Protein AF-A0A5D0Q784-F1 (afdb_monomer_lite)

Secondary structure (DSSP, 8-state):
--HHHHHHHHHHHHHHHSS--TTHHHHHHHHHHH-GGGHHHHHHHHHHTT--GGGGHHHHHHSTTHHHHHHHHHHHS-TTHHHHHHHHHHHTTGGGGS-HHHHHHHHHHHHHHHHHTTSS-S---SS--EEEEEEES--HHHHHHHTT-EEEEEE-HHHHHIIIIIS--EEEEE-GGG-EEEEEEEEEPPPBTTEEEEEE-GGGGGGHHHHHHHHHHHHSEEEEEEE-SS-TT-EEEEEEETTEEEE----SS-TTS----HHHHHHHTT--HHHHHTGGGPPPEEEEESSTT--GGGSTT----

Structure (mmCIF, N/CA/C/O backbone):
data_AF-A0A5D0Q784-F1
#
_entry.id   AF-A0A5D0Q784-F1
#
loop_
_atom_site.group_PDB
_atom_site.id
_atom_site.type_symbol
_atom_site.label_atom_id
_atom_site.label_alt_id
_atom_site.label_comp_id
_atom_site.label_asym_id
_atom_site.label_entity_id
_atom_site.label_seq_id
_atom_site.pdbx_PDB_ins_code
_atom_site.Cartn_x
_atom_site.Cartn_y
_atom_site.Cartn_z
_atom_site.occupancy
_atom_site.B_iso_or_equiv
_atom_site.auth_seq_id
_atom_site.auth_comp_id
_atom_site.auth_asym_id
_atom_site.auth_atom_id
_atom_site.pdbx_PDB_model_num
ATOM 1 N N . MET A 1 1 ? 19.768 -2.327 -33.853 1.00 56.31 1 MET A N 1
ATOM 2 C CA . MET A 1 1 ? 20.845 -1.464 -33.324 1.00 56.31 1 MET A CA 1
ATOM 3 C C . MET A 1 1 ? 22.174 -2.131 -33.646 1.00 56.31 1 MET A C 1
ATOM 5 O O . MET A 1 1 ? 22.162 -3.348 -33.799 1.00 56.31 1 MET A O 1
ATOM 9 N N . ASN A 1 2 ? 23.261 -1.382 -33.847 1.00 69.12 2 ASN A N 1
ATOM 10 C CA . ASN A 1 2 ? 24.572 -1.993 -34.090 1.00 69.12 2 ASN A CA 1
ATOM 11 C C . ASN A 1 2 ? 25.177 -2.489 -32.759 1.00 69.12 2 ASN A C 1
ATOM 13 O O . ASN A 1 2 ? 24.776 -2.041 -31.688 1.00 69.12 2 ASN A O 1
ATOM 17 N N . GLU A 1 3 ? 26.105 -3.439 -32.833 1.00 71.88 3 GLU A N 1
ATOM 18 C CA . GLU A 1 3 ? 26.766 -4.053 -31.669 1.00 71.88 3 GLU A CA 1
ATOM 19 C C . GLU A 1 3 ? 27.506 -3.008 -30.810 1.00 71.88 3 GLU A C 1
ATOM 21 O O . GLU A 1 3 ? 27.473 -3.075 -29.585 1.00 71.88 3 GLU A O 1
ATOM 26 N N . GLY A 1 4 ? 28.022 -1.948 -31.448 1.00 73.62 4 GLY A N 1
ATOM 27 C CA . GLY A 1 4 ? 28.689 -0.829 -30.777 1.00 73.62 4 GLY A CA 1
ATOM 28 C C . GLY A 1 4 ? 27.804 -0.066 -29.786 1.00 73.62 4 GLY A C 1
ATOM 29 O O . GLY A 1 4 ? 28.257 0.241 -28.690 1.00 73.62 4 GLY A O 1
ATOM 30 N N . THR 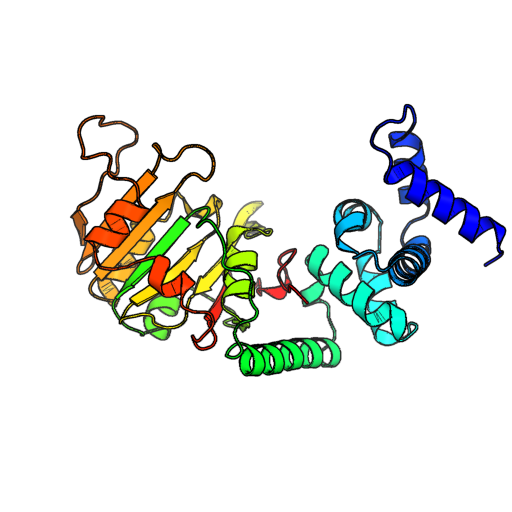A 1 5 ? 26.527 0.186 -30.101 1.00 71.56 5 THR A N 1
ATOM 31 C CA . THR A 1 5 ? 25.626 0.872 -29.157 1.00 71.56 5 THR A CA 1
ATOM 32 C C . THR A 1 5 ? 25.332 0.022 -27.918 1.00 71.56 5 THR A C 1
ATOM 34 O O . THR A 1 5 ? 25.167 0.568 -26.830 1.00 71.56 5 THR A O 1
ATOM 37 N N . ARG A 1 6 ? 25.289 -1.310 -28.048 1.00 73.81 6 ARG A N 1
ATOM 38 C CA . ARG A 1 6 ? 25.066 -2.206 -26.902 1.00 73.81 6 ARG A CA 1
ATOM 39 C C . ARG A 1 6 ? 26.277 -2.229 -25.969 1.00 73.81 6 ARG A C 1
ATOM 41 O O . ARG A 1 6 ? 26.099 -2.193 -24.753 1.00 73.81 6 ARG A O 1
ATOM 48 N N . ASP A 1 7 ? 27.484 -2.245 -26.526 1.00 79.75 7 ASP A N 1
ATOM 49 C CA . ASP A 1 7 ? 28.719 -2.209 -25.738 1.00 79.75 7 ASP A CA 1
ATOM 50 C C . ASP A 1 7 ? 28.923 -0.854 -25.041 1.00 79.75 7 ASP A C 1
ATOM 52 O O . ASP A 1 7 ? 29.326 -0.823 -23.878 1.00 79.75 7 ASP A O 1
ATOM 56 N N . GLU A 1 8 ? 28.547 0.257 -25.685 1.00 78.44 8 GLU A N 1
ATOM 57 C CA . GLU A 1 8 ? 28.494 1.576 -25.037 1.00 78.44 8 GLU A CA 1
ATOM 58 C C . GLU A 1 8 ? 27.541 1.585 -23.833 1.00 78.44 8 GLU A C 1
ATOM 60 O O . GLU A 1 8 ? 27.914 2.033 -22.750 1.00 78.44 8 GLU A O 1
ATOM 65 N N . ILE A 1 9 ? 26.322 1.053 -23.986 1.00 73.88 9 ILE A N 1
ATOM 66 C CA . ILE A 1 9 ? 25.335 1.004 -22.895 1.00 73.88 9 ILE A CA 1
ATOM 67 C C . ILE A 1 9 ? 25.834 0.115 -21.751 1.00 73.88 9 ILE A C 1
ATOM 69 O O . ILE A 1 9 ? 25.679 0.479 -20.586 1.00 73.88 9 ILE A O 1
ATOM 73 N N . ARG A 1 10 ? 26.470 -1.024 -22.054 1.00 78.00 10 ARG A N 1
ATOM 74 C CA . ARG A 1 10 ? 27.071 -1.889 -21.029 1.00 78.00 10 ARG A CA 1
ATOM 75 C C . ARG A 1 10 ? 28.175 -1.158 -20.266 1.00 78.00 10 ARG A C 1
ATOM 77 O O . ARG A 1 10 ? 28.178 -1.200 -19.041 1.00 78.00 10 ARG A O 1
ATOM 84 N N . SER A 1 11 ? 29.044 -0.434 -20.970 1.00 79.19 11 SER A N 1
ATOM 85 C CA . SER A 1 11 ? 30.094 0.374 -20.344 1.00 79.19 11 SER A CA 1
ATOM 86 C C . SER A 1 11 ? 29.517 1.460 -19.428 1.00 79.19 11 SER A C 1
ATOM 88 O O . SER A 1 11 ? 30.006 1.639 -18.314 1.00 79.19 11 SER A O 1
ATOM 90 N N . ILE A 1 12 ? 28.428 2.119 -19.839 1.00 73.94 12 ILE A N 1
ATOM 91 C CA . ILE A 1 12 ? 27.694 3.084 -19.005 1.00 73.94 12 ILE A CA 1
ATOM 92 C C . ILE A 1 12 ? 27.120 2.400 -17.754 1.00 73.94 12 ILE A C 1
ATOM 94 O O . ILE A 1 12 ? 27.293 2.904 -16.647 1.00 73.94 12 ILE A O 1
ATOM 98 N N . VAL A 1 13 ? 26.480 1.235 -17.893 1.00 73.69 13 VAL A N 1
ATOM 99 C CA . VAL A 1 13 ? 25.919 0.474 -16.760 1.00 73.69 13 VAL A CA 1
ATOM 100 C C . VAL A 1 13 ? 27.005 0.040 -15.774 1.00 73.69 13 VAL A C 1
ATOM 102 O O . VAL A 1 13 ? 26.822 0.175 -14.564 1.00 73.69 13 VAL A O 1
ATOM 105 N N . GLU A 1 14 ? 28.139 -0.457 -16.267 1.00 76.75 14 GLU A N 1
ATOM 106 C CA . GLU A 1 14 ? 29.290 -0.836 -15.443 1.00 76.75 14 GLU A CA 1
ATOM 107 C C . GLU A 1 14 ? 29.883 0.374 -14.713 1.00 76.75 14 GLU A C 1
ATOM 109 O O . GLU A 1 14 ? 30.119 0.309 -13.504 1.00 76.75 14 GLU A O 1
ATOM 114 N N . ALA A 1 15 ? 30.054 1.501 -15.412 1.00 72.19 15 ALA A N 1
ATOM 115 C CA . ALA A 1 15 ? 30.547 2.743 -14.825 1.00 72.19 15 ALA A CA 1
ATOM 116 C C . ALA A 1 15 ? 29.614 3.261 -13.722 1.00 72.19 15 ALA A C 1
ATOM 118 O O . ALA A 1 15 ? 30.073 3.670 -12.655 1.00 72.19 15 ALA A O 1
ATOM 119 N N . LEU A 1 16 ? 28.300 3.198 -13.943 1.00 67.75 16 LEU A N 1
ATOM 120 C CA . LEU A 1 16 ? 27.315 3.659 -12.974 1.00 67.75 16 LEU A CA 1
ATOM 121 C C . LEU A 1 16 ? 27.175 2.729 -11.748 1.00 67.75 16 LEU A C 1
ATOM 123 O O . LEU A 1 16 ? 26.744 3.189 -10.687 1.00 67.75 16 LEU A O 1
ATOM 127 N N . ARG A 1 17 ? 27.556 1.447 -11.865 1.00 71.00 17 ARG A N 1
ATOM 128 C CA . ARG A 1 17 ? 27.614 0.480 -10.749 1.00 71.00 17 ARG A CA 1
ATOM 129 C C . ARG A 1 17 ? 28.851 0.628 -9.859 1.00 71.00 17 ARG A C 1
ATOM 131 O O . ARG A 1 17 ? 28.836 0.137 -8.733 1.00 71.00 17 ARG A O 1
ATOM 138 N N . GLY A 1 18 ? 29.918 1.265 -10.341 1.00 66.69 18 GLY A N 1
ATOM 139 C CA . GLY A 1 18 ? 31.145 1.477 -9.570 1.00 66.69 18 GLY A CA 1
ATOM 140 C C . GLY A 1 18 ? 30.985 2.504 -8.437 1.00 66.69 18 GLY A C 1
ATOM 141 O O . GLY A 1 18 ? 30.342 3.538 -8.600 1.00 66.69 18 GLY A O 1
ATOM 142 N N . GLU A 1 19 ? 31.619 2.258 -7.283 1.00 50.81 19 GLU A N 1
ATOM 143 C CA . GLU A 1 19 ? 31.538 3.125 -6.087 1.00 50.81 19 GLU A CA 1
ATOM 144 C C . GLU A 1 19 ? 32.379 4.418 -6.164 1.00 50.81 19 GLU A C 1
ATOM 146 O O . GLU A 1 19 ? 32.255 5.298 -5.312 1.00 50.81 19 GLU A O 1
ATOM 151 N N . ARG A 1 20 ? 33.246 4.578 -7.170 1.00 52.06 20 ARG A N 1
ATOM 152 C CA . ARG A 1 20 ? 34.132 5.745 -7.313 1.00 52.06 20 ARG A CA 1
ATOM 153 C C . ARG A 1 20 ? 34.279 6.138 -8.770 1.00 52.06 20 ARG A C 1
ATOM 155 O O . ARG A 1 20 ? 34.881 5.370 -9.504 1.00 52.06 20 ARG A O 1
ATOM 162 N N . PHE A 1 21 ? 33.844 7.340 -9.152 1.00 54.19 21 PHE A N 1
ATOM 163 C CA . PHE A 1 21 ? 34.304 7.968 -10.395 1.00 54.19 21 PHE A CA 1
ATOM 164 C C . PHE A 1 21 ? 34.150 9.497 -10.377 1.00 54.19 21 PHE A C 1
ATOM 166 O O . PHE A 1 21 ? 33.045 10.017 -10.202 1.00 54.19 21 PHE A O 1
ATOM 173 N N . ASP A 1 22 ? 35.249 10.209 -10.645 1.00 56.94 22 ASP A N 1
ATOM 174 C CA . ASP A 1 22 ? 35.196 11.542 -11.253 1.00 56.94 22 ASP A CA 1
ATOM 175 C C . ASP A 1 22 ? 34.555 11.385 -12.642 1.00 56.94 22 ASP A C 1
ATOM 177 O O . ASP A 1 22 ? 35.043 10.610 -13.458 1.00 56.94 22 ASP A O 1
ATOM 181 N N . GLY A 1 23 ? 33.427 12.056 -12.902 1.00 62.59 23 GLY A N 1
ATOM 182 C CA . GLY A 1 23 ? 32.692 11.949 -14.177 1.00 62.59 23 GLY A CA 1
ATOM 183 C C . GLY A 1 23 ? 31.354 11.198 -14.120 1.00 62.59 23 GLY A C 1
ATOM 184 O O . GLY A 1 23 ? 30.619 11.205 -15.103 1.00 62.59 23 GLY A O 1
ATOM 185 N N . LYS A 1 24 ? 30.952 10.640 -12.964 1.00 71.94 24 LYS A N 1
ATOM 186 C CA . LYS A 1 24 ? 29.640 9.972 -12.799 1.00 71.94 24 LYS A CA 1
ATOM 187 C C . LYS A 1 24 ? 28.458 10.838 -13.255 1.00 71.94 24 LYS A C 1
ATOM 189 O O . LYS A 1 24 ? 27.573 10.354 -13.942 1.00 71.94 24 LYS A O 1
ATOM 194 N N . ARG A 1 25 ? 28.485 12.138 -12.942 1.00 74.75 25 ARG A N 1
ATOM 195 C CA . ARG A 1 25 ? 27.446 13.096 -13.365 1.00 74.75 25 ARG A CA 1
ATOM 196 C C . ARG A 1 25 ? 27.375 13.303 -14.879 1.00 74.75 25 ARG A C 1
ATOM 198 O O . ARG A 1 25 ? 26.324 13.674 -15.387 1.00 74.75 25 ARG A O 1
ATOM 205 N N . GLU A 1 26 ? 28.491 13.150 -15.584 1.00 77.94 26 GLU A N 1
ATOM 206 C CA . GLU A 1 26 ? 28.537 13.278 -17.043 1.00 77.94 26 GLU A CA 1
ATOM 207 C C . GLU A 1 26 ? 27.949 12.030 -17.701 1.00 77.94 26 GLU A C 1
ATOM 209 O O . GLU A 1 26 ? 27.096 12.158 -18.572 1.00 77.94 26 GLU A O 1
ATOM 214 N N . VAL A 1 27 ? 28.290 10.848 -17.178 1.00 74.75 27 VAL A N 1
ATOM 215 C CA . VAL A 1 27 ? 27.698 9.564 -17.585 1.00 74.75 27 VAL A CA 1
ATOM 216 C C . VAL A 1 27 ? 26.199 9.514 -17.273 1.00 74.75 27 VAL A C 1
ATOM 218 O O . VAL A 1 27 ? 25.411 9.096 -18.114 1.00 74.75 27 VAL A O 1
ATOM 221 N N . GLU A 1 28 ? 25.777 9.988 -16.095 1.00 75.31 28 GLU A N 1
ATOM 222 C CA . GLU A 1 28 ? 24.358 10.131 -15.744 1.00 75.31 28 GLU A CA 1
ATOM 223 C C . GLU A 1 28 ? 23.647 11.080 -16.713 1.00 75.31 28 GLU A C 1
ATOM 225 O O . GLU A 1 28 ? 22.571 10.756 -17.199 1.00 75.31 28 GLU A O 1
ATOM 230 N N . ARG A 1 29 ? 24.243 12.227 -17.057 1.00 80.12 29 ARG A N 1
ATOM 231 C CA . ARG A 1 29 ? 23.633 13.157 -18.016 1.00 80.12 29 ARG A CA 1
ATOM 232 C C . ARG A 1 29 ? 23.501 12.540 -19.406 1.00 80.12 29 ARG A C 1
ATOM 234 O O . ARG A 1 29 ? 22.421 12.604 -19.978 1.00 80.12 29 ARG A O 1
ATOM 241 N N . GLU A 1 30 ? 24.557 11.912 -19.918 1.00 78.06 30 GLU A N 1
ATOM 242 C CA . GLU A 1 30 ? 24.518 11.225 -21.213 1.00 78.06 30 GLU A CA 1
ATOM 243 C C . GLU A 1 30 ? 23.445 10.127 -21.227 1.00 78.06 30 GLU A C 1
ATOM 245 O O . GLU A 1 30 ? 22.699 9.972 -22.194 1.00 78.06 30 GLU A O 1
ATOM 250 N N . PHE A 1 31 ? 23.326 9.390 -20.125 1.00 76.94 31 PHE A N 1
ATOM 251 C CA . PHE A 1 31 ? 22.297 8.381 -19.936 1.00 76.94 31 PHE A CA 1
ATOM 252 C C . PHE A 1 31 ? 20.879 8.975 -19.984 1.00 76.94 31 PHE A C 1
ATOM 254 O O . PHE A 1 31 ? 20.007 8.431 -20.666 1.00 76.94 31 PHE A O 1
ATOM 261 N N . LEU A 1 32 ? 20.645 10.102 -19.306 1.00 79.56 32 LEU A N 1
ATOM 262 C CA . LEU A 1 32 ? 19.346 10.783 -19.299 1.00 79.56 32 LEU A CA 1
ATOM 263 C C . LEU A 1 32 ? 18.996 11.397 -20.657 1.00 79.56 32 LEU A C 1
ATOM 265 O O . LEU A 1 32 ? 17.851 11.275 -21.094 1.00 79.56 32 LEU A O 1
ATOM 269 N N . ASP A 1 33 ? 19.977 11.972 -21.355 1.00 81.88 33 ASP A N 1
ATOM 270 C CA . ASP A 1 33 ? 19.806 12.546 -22.695 1.00 81.88 33 ASP A CA 1
ATOM 271 C C . ASP A 1 33 ? 19.375 11.487 -23.726 1.00 81.88 33 ASP A C 1
ATOM 273 O O . ASP A 1 33 ? 18.650 11.795 -24.676 1.00 81.88 33 ASP A O 1
ATOM 277 N N . ARG A 1 34 ? 19.765 10.218 -23.531 1.00 80.06 34 ARG A N 1
ATOM 278 C CA . ARG A 1 34 ? 19.343 9.096 -24.390 1.00 80.06 34 ARG A CA 1
ATOM 279 C C . ARG A 1 34 ? 17.872 8.695 -24.188 1.00 80.06 34 ARG A C 1
ATOM 281 O O . ARG A 1 34 ? 17.292 8.118 -25.108 1.00 80.06 34 ARG A O 1
ATOM 288 N N . GLY A 1 35 ? 17.252 9.026 -23.051 1.00 80.69 35 GLY A N 1
ATOM 289 C CA . GLY A 1 35 ? 15.805 8.905 -22.818 1.00 80.69 35 GLY A CA 1
ATOM 290 C C . GLY A 1 35 ? 15.226 7.481 -22.912 1.00 80.69 35 GLY A C 1
ATOM 291 O O . GLY A 1 35 ? 15.932 6.483 -22.792 1.00 80.69 35 GLY A O 1
ATOM 292 N N . ALA A 1 36 ? 13.911 7.370 -23.143 1.00 78.38 36 ALA A N 1
ATOM 293 C CA . ALA A 1 36 ? 13.183 6.093 -23.221 1.00 78.38 36 ALA A CA 1
ATOM 294 C C . ALA A 1 36 ? 13.807 4.992 -24.120 1.00 78.38 36 ALA A C 1
ATOM 296 O O . ALA A 1 36 ? 13.750 3.828 -23.726 1.00 78.38 36 ALA A O 1
ATOM 297 N N . PRO A 1 37 ? 14.426 5.283 -25.285 1.00 78.25 37 PRO A N 1
ATOM 298 C CA . PRO A 1 37 ? 15.024 4.253 -26.142 1.00 78.25 37 PRO A CA 1
ATOM 299 C C . PRO A 1 37 ? 16.058 3.330 -25.475 1.00 78.25 37 PRO A C 1
ATOM 301 O O . PRO A 1 37 ? 16.208 2.192 -25.916 1.00 78.25 37 PRO A O 1
ATOM 304 N N . ILE A 1 38 ? 16.751 3.772 -24.416 1.00 81.19 38 ILE A N 1
ATOM 305 C CA . ILE A 1 38 ? 17.752 2.949 -23.709 1.00 81.19 38 ILE A CA 1
ATOM 306 C C . ILE A 1 38 ? 17.122 1.927 -22.748 1.00 81.19 38 ILE A C 1
ATOM 308 O O . ILE A 1 38 ? 17.760 0.949 -22.362 1.00 81.19 38 ILE A O 1
ATOM 312 N N . VAL A 1 39 ? 15.847 2.102 -22.391 1.00 83.38 39 VAL A N 1
ATOM 313 C CA . VAL A 1 39 ? 15.151 1.293 -21.379 1.00 83.38 39 VAL A CA 1
ATOM 314 C C . VAL A 1 39 ? 15.079 -0.184 -21.765 1.00 83.38 39 VAL A C 1
ATOM 316 O O . VAL A 1 39 ? 15.305 -1.049 -20.920 1.00 83.38 39 VAL A O 1
ATOM 319 N N . ALA A 1 40 ? 14.798 -0.493 -23.033 1.00 81.25 40 ALA A N 1
ATOM 320 C CA . ALA A 1 40 ? 14.729 -1.876 -23.498 1.00 81.25 40 ALA A CA 1
ATOM 321 C C . ALA A 1 40 ? 16.085 -2.593 -23.389 1.00 81.25 40 ALA A C 1
ATOM 323 O O . ALA A 1 40 ? 16.128 -3.752 -22.984 1.00 81.25 40 ALA A O 1
ATOM 324 N N . GLU A 1 41 ? 17.178 -1.893 -23.694 1.00 80.88 41 GLU A N 1
ATOM 325 C CA . GLU A 1 41 ? 18.541 -2.430 -23.609 1.00 80.88 41 GLU A CA 1
ATOM 326 C C . GLU A 1 41 ? 18.974 -2.628 -22.154 1.00 80.88 41 GLU A C 1
ATOM 328 O O . GLU A 1 41 ? 19.556 -3.654 -21.819 1.00 80.88 41 GLU A O 1
ATOM 333 N N . LEU A 1 42 ? 18.616 -1.704 -21.257 1.00 79.44 42 LEU A N 1
ATOM 334 C CA . LEU A 1 42 ? 18.866 -1.865 -19.820 1.00 79.44 42 LEU A CA 1
ATOM 335 C C . LEU A 1 42 ? 18.139 -3.072 -19.245 1.00 79.44 42 LEU A C 1
ATOM 337 O O . LEU A 1 42 ? 18.701 -3.791 -18.423 1.00 79.44 42 LEU A O 1
ATOM 341 N N . LEU A 1 43 ? 16.900 -3.309 -19.677 1.00 79.81 43 LEU A N 1
ATOM 342 C CA . LEU A 1 43 ? 16.175 -4.510 -19.283 1.00 79.81 43 LEU A CA 1
ATOM 343 C C . LEU A 1 43 ? 16.795 -5.777 -19.867 1.00 79.81 43 LEU A C 1
ATOM 345 O O . LEU A 1 43 ? 16.760 -6.803 -19.197 1.00 79.81 43 LEU A O 1
ATOM 349 N N . ASP A 1 44 ? 17.344 -5.726 -21.081 1.00 82.75 44 ASP A N 1
ATOM 350 C CA . ASP A 1 44 ? 18.036 -6.874 -21.673 1.00 82.75 44 ASP A CA 1
ATOM 351 C C . ASP A 1 44 ? 19.327 -7.188 -20.910 1.00 82.75 44 ASP A C 1
ATOM 353 O O . ASP A 1 44 ? 19.536 -8.336 -20.539 1.00 82.75 44 ASP A O 1
ATOM 357 N N . ILE A 1 45 ? 20.121 -6.171 -20.556 1.00 78.81 45 ILE A N 1
ATOM 358 C CA . ILE A 1 45 ? 21.304 -6.323 -19.692 1.00 78.81 45 ILE A CA 1
ATOM 359 C C . ILE A 1 45 ? 20.901 -6.866 -18.314 1.00 78.81 45 ILE A C 1
ATOM 361 O O . ILE A 1 45 ? 21.501 -7.819 -17.824 1.00 78.81 45 ILE A O 1
ATOM 365 N N . ALA A 1 46 ? 19.856 -6.305 -17.698 1.00 74.38 46 ALA A N 1
ATOM 366 C CA . ALA A 1 46 ? 19.351 -6.779 -16.412 1.00 74.38 46 ALA A CA 1
ATOM 367 C C . ALA A 1 46 ? 18.898 -8.248 -16.484 1.00 74.38 46 ALA A C 1
ATOM 369 O O . ALA A 1 46 ? 19.200 -9.038 -15.591 1.00 74.38 46 ALA A O 1
ATOM 370 N N . ALA A 1 47 ? 18.218 -8.630 -17.567 1.00 78.88 47 ALA A N 1
ATOM 371 C CA . ALA A 1 47 ? 17.785 -10.000 -17.800 1.00 78.88 47 ALA A CA 1
ATOM 372 C C . ALA A 1 47 ? 18.964 -10.959 -18.029 1.00 78.88 47 ALA A C 1
ATOM 374 O O . ALA A 1 47 ? 18.964 -12.044 -17.448 1.00 78.88 47 ALA A O 1
ATOM 375 N N . ASP A 1 48 ? 19.960 -10.560 -18.826 1.00 81.31 48 ASP A N 1
ATOM 376 C CA . ASP A 1 48 ? 21.166 -11.349 -19.116 1.00 81.31 48 ASP A CA 1
ATOM 377 C C . ASP A 1 48 ? 21.978 -11.622 -17.841 1.00 81.31 48 ASP A C 1
ATOM 379 O O . ASP A 1 48 ? 22.489 -12.722 -17.635 1.00 81.31 48 ASP A O 1
ATOM 383 N N . GLU A 1 49 ? 22.065 -10.634 -16.953 1.00 73.00 49 GLU A N 1
ATOM 384 C CA . GLU A 1 49 ? 22.844 -10.719 -15.716 1.00 73.00 49 GLU A CA 1
ATOM 385 C C . GLU A 1 49 ? 22.048 -11.269 -14.525 1.00 73.00 49 GLU A C 1
ATOM 387 O O . GLU A 1 49 ? 22.589 -11.430 -13.430 1.00 73.00 49 GLU A O 1
ATOM 392 N N . GLY A 1 50 ? 20.748 -11.522 -14.700 1.00 69.44 50 GLY A N 1
ATOM 393 C CA . GLY A 1 50 ? 19.847 -11.857 -13.596 1.00 69.44 50 GLY A CA 1
ATOM 394 C C . GLY A 1 50 ? 19.707 -10.733 -12.559 1.00 69.44 50 GLY A C 1
ATOM 395 O O . GLY A 1 50 ? 19.239 -10.977 -11.445 1.00 69.44 50 GLY A O 1
ATOM 396 N N . ALA A 1 51 ? 20.108 -9.511 -12.909 1.00 65.75 51 ALA A N 1
ATOM 397 C CA . ALA A 1 51 ? 19.985 -8.331 -12.075 1.00 65.75 51 ALA A CA 1
ATOM 398 C C . ALA A 1 51 ? 18.534 -7.829 -12.084 1.00 65.75 51 ALA A C 1
ATOM 400 O O . ALA A 1 51 ? 17.850 -7.830 -13.107 1.00 65.75 51 ALA A O 1
ATOM 401 N N . LEU A 1 52 ? 18.043 -7.394 -10.927 1.00 59.94 52 LEU A N 1
ATOM 402 C CA . LEU A 1 52 ? 16.673 -6.905 -10.810 1.00 59.94 52 LEU A CA 1
ATOM 403 C C . LEU A 1 52 ? 16.594 -5.406 -11.163 1.00 59.94 52 LEU A C 1
ATOM 405 O O . LEU A 1 52 ? 17.512 -4.646 -10.839 1.00 59.94 52 LEU A O 1
ATOM 409 N N . PRO A 1 53 ? 15.476 -4.928 -11.741 1.00 63.41 53 PRO A N 1
ATOM 410 C CA . PRO A 1 53 ? 15.314 -3.537 -12.170 1.00 63.41 53 PRO A CA 1
ATOM 411 C C . PRO A 1 53 ? 15.350 -2.536 -11.012 1.00 63.41 53 PRO A C 1
ATOM 413 O O . PRO A 1 53 ? 15.554 -1.348 -11.246 1.00 63.41 53 PRO A O 1
ATOM 416 N N . HIS A 1 54 ? 15.193 -2.996 -9.763 1.00 62.50 54 HIS A N 1
ATOM 417 C CA . HIS A 1 54 ? 15.287 -2.141 -8.581 1.00 62.50 54 HIS A CA 1
ATOM 418 C C . HIS A 1 54 ? 16.668 -1.483 -8.431 1.00 62.50 54 HIS A C 1
ATOM 420 O O . HIS A 1 54 ? 16.757 -0.415 -7.836 1.00 62.50 54 HIS A O 1
ATOM 426 N N . ILE A 1 55 ? 17.728 -2.082 -8.990 1.00 64.56 55 ILE A N 1
ATOM 427 C CA . ILE A 1 55 ? 19.082 -1.500 -9.010 1.00 64.56 55 ILE A CA 1
ATOM 428 C C . ILE A 1 55 ? 19.103 -0.224 -9.862 1.00 64.56 55 ILE A C 1
ATOM 430 O O . ILE A 1 55 ? 19.810 0.728 -9.557 1.00 64.56 55 ILE A O 1
ATOM 434 N N . PHE A 1 56 ? 18.272 -0.184 -10.902 1.00 70.25 56 PHE A N 1
ATOM 435 C CA . PHE A 1 56 ? 18.162 0.930 -11.838 1.00 70.25 56 PHE A CA 1
ATOM 436 C C . PHE A 1 56 ? 16.978 1.853 -11.527 1.00 70.25 56 PHE A C 1
ATOM 438 O O . PHE A 1 56 ? 16.695 2.774 -12.295 1.00 70.25 56 PHE A O 1
ATOM 445 N N . LYS A 1 57 ? 16.275 1.631 -10.403 1.00 71.44 57 LYS A N 1
ATOM 446 C CA . LYS A 1 57 ? 15.026 2.340 -10.083 1.00 71.44 57 LYS A CA 1
ATOM 447 C C . LYS A 1 57 ? 15.207 3.850 -10.039 1.00 71.44 57 LYS A C 1
ATOM 449 O O . LYS A 1 57 ? 14.332 4.572 -10.501 1.00 71.44 57 LYS A O 1
ATOM 454 N N . ASP A 1 58 ? 16.325 4.317 -9.492 1.00 73.50 58 ASP A N 1
ATOM 455 C CA . ASP A 1 58 ? 16.572 5.746 -9.336 1.00 73.50 58 ASP A CA 1
ATOM 456 C C . ASP A 1 58 ? 16.860 6.404 -10.682 1.00 73.50 58 ASP A C 1
ATOM 458 O O . ASP A 1 58 ? 16.419 7.521 -10.917 1.00 73.50 58 ASP A O 1
ATOM 462 N N . TRP A 1 59 ? 17.467 5.678 -11.619 1.00 74.94 59 TRP A N 1
ATOM 463 C CA . TRP A 1 59 ? 17.691 6.187 -12.969 1.00 74.94 59 TRP A CA 1
ATOM 464 C C . TRP A 1 59 ? 16.423 6.171 -13.812 1.00 74.94 59 TRP A C 1
ATOM 466 O O . TRP A 1 59 ? 16.161 7.122 -14.539 1.00 74.94 59 TRP A O 1
ATOM 476 N N . PHE A 1 60 ? 15.579 5.145 -13.685 1.00 78.88 60 PHE A N 1
ATOM 477 C CA . PHE A 1 60 ? 14.310 5.112 -14.415 1.00 78.88 60 PHE A CA 1
ATOM 478 C C . PHE A 1 60 ? 13.359 6.255 -14.041 1.00 78.88 60 PHE A C 1
ATOM 480 O O . PHE A 1 60 ? 12.508 6.602 -14.856 1.00 78.88 60 PHE A O 1
ATOM 487 N N . LYS A 1 61 ? 13.484 6.838 -12.839 1.00 75.69 61 LYS A N 1
ATOM 488 C CA . LYS A 1 61 ? 12.704 8.025 -12.437 1.00 75.69 61 LYS A CA 1
ATOM 489 C C . LYS A 1 61 ? 13.051 9.246 -13.281 1.00 75.69 61 LYS A C 1
ATOM 491 O O . LYS A 1 61 ? 12.173 10.034 -13.609 1.00 75.69 61 LYS A O 1
ATOM 496 N N . GLU A 1 62 ? 14.326 9.371 -13.616 1.00 78.69 62 GLU A N 1
ATOM 497 C CA . GLU A 1 62 ? 14.886 10.524 -14.311 1.00 78.69 62 GLU A CA 1
ATOM 498 C C . GLU A 1 62 ? 14.797 10.361 -15.841 1.00 78.69 62 GLU A C 1
ATOM 500 O O . G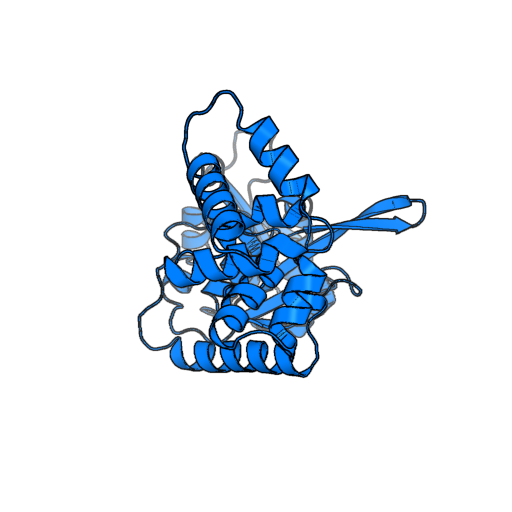LU A 1 62 ? 14.767 11.342 -16.584 1.00 78.69 62 GLU A O 1
ATOM 505 N N . VAL A 1 63 ? 14.706 9.121 -16.341 1.00 79.75 63 VAL A N 1
ATOM 506 C CA . VAL A 1 63 ? 14.542 8.841 -17.775 1.00 79.75 63 VAL A CA 1
ATOM 507 C C . VAL A 1 63 ? 13.126 9.195 -18.234 1.00 79.75 63 VAL A C 1
ATOM 509 O O . VAL A 1 63 ? 12.151 8.480 -17.977 1.00 79.75 63 VAL A O 1
ATOM 512 N N . GLY A 1 64 ? 13.016 10.281 -19.000 1.00 74.38 64 GLY A N 1
ATOM 513 C CA . GLY A 1 64 ? 11.761 10.708 -19.613 1.00 74.38 64 GLY A CA 1
ATOM 514 C C . GLY A 1 64 ? 11.120 9.606 -20.466 1.00 74.38 64 GLY A C 1
ATOM 515 O O . GLY A 1 64 ? 11.755 9.037 -21.354 1.00 74.38 64 GLY A O 1
ATOM 516 N N . GLY A 1 65 ? 9.844 9.308 -20.200 1.00 81.19 65 GLY A N 1
ATOM 517 C CA . GLY A 1 65 ? 9.066 8.309 -20.943 1.00 81.19 65 GLY A CA 1
ATOM 518 C C . GLY A 1 65 ? 9.337 6.847 -20.561 1.00 81.19 65 GLY A C 1
ATOM 519 O O . GLY A 1 65 ? 8.773 5.953 -21.190 1.00 81.19 65 GLY A O 1
ATOM 520 N N . ALA A 1 66 ? 10.138 6.567 -19.524 1.00 86.06 66 ALA A N 1
ATOM 521 C CA . ALA A 1 66 ? 10.460 5.192 -19.125 1.00 86.06 66 ALA A CA 1
ATOM 522 C C . ALA A 1 66 ? 9.216 4.337 -18.826 1.00 86.06 66 ALA A C 1
ATOM 524 O O . ALA A 1 66 ? 9.120 3.195 -19.273 1.00 86.06 66 ALA A O 1
ATOM 525 N N . ALA A 1 67 ? 8.219 4.899 -18.132 1.00 87.75 67 ALA A N 1
ATOM 526 C CA . ALA A 1 67 ? 6.969 4.196 -17.844 1.00 87.75 67 ALA A CA 1
ATOM 527 C C . ALA A 1 67 ? 6.197 3.801 -19.118 1.00 87.75 67 ALA A C 1
ATOM 529 O O . ALA A 1 67 ? 5.659 2.697 -19.187 1.00 87.75 67 ALA A O 1
ATOM 530 N N . ASP A 1 68 ? 6.165 4.668 -20.134 1.00 89.50 68 ASP A N 1
ATOM 531 C CA . ASP A 1 68 ? 5.496 4.374 -21.408 1.00 89.50 68 ASP A CA 1
ATOM 532 C C . ASP A 1 68 ? 6.198 3.242 -22.151 1.00 89.50 68 ASP A C 1
ATOM 534 O O . ASP A 1 68 ? 5.552 2.340 -22.689 1.00 89.50 68 ASP A O 1
ATOM 538 N N . GLU A 1 69 ? 7.526 3.244 -22.113 1.00 89.56 69 GLU A N 1
ATOM 539 C CA . GLU A 1 69 ? 8.336 2.205 -22.728 1.00 89.56 69 GLU A CA 1
ATOM 540 C C . GLU A 1 69 ? 8.182 0.856 -22.012 1.00 89.56 69 GLU A C 1
ATOM 542 O O . GLU A 1 69 ? 8.004 -0.174 -22.665 1.00 89.56 69 GLU A O 1
ATOM 547 N N . PHE A 1 70 ? 8.123 0.835 -20.677 1.00 90.06 70 PHE A N 1
ATOM 548 C CA . PHE A 1 70 ? 7.810 -0.393 -19.943 1.00 90.06 70 PHE A CA 1
ATOM 549 C C . PHE A 1 70 ? 6.414 -0.930 -20.276 1.00 90.06 70 PHE A C 1
ATOM 551 O O . PHE A 1 70 ? 6.262 -2.135 -20.485 1.00 90.06 70 PHE A O 1
ATOM 558 N N . LEU A 1 71 ? 5.403 -0.062 -20.390 1.00 90.75 71 LEU A N 1
ATOM 559 C CA . LEU A 1 71 ? 4.055 -0.456 -20.821 1.00 90.75 71 LEU A CA 1
ATOM 560 C C . LEU A 1 71 ? 4.053 -1.009 -22.257 1.00 90.75 71 LEU A C 1
ATOM 562 O O . LEU A 1 71 ? 3.359 -1.987 -22.547 1.00 90.75 71 LEU A O 1
ATOM 566 N N . ARG A 1 72 ? 4.865 -0.442 -23.155 1.00 91.44 72 ARG A N 1
ATOM 567 C CA . ARG A 1 72 ? 5.060 -0.970 -24.512 1.00 91.44 72 ARG A CA 1
ATOM 568 C C . ARG A 1 72 ? 5.705 -2.357 -24.484 1.00 91.44 72 ARG A C 1
ATOM 570 O O . ARG A 1 72 ? 5.223 -3.269 -25.154 1.00 91.44 72 ARG A O 1
ATOM 577 N N . ILE A 1 73 ? 6.750 -2.554 -23.677 1.00 90.31 73 ILE A N 1
ATOM 578 C CA . ILE A 1 73 ? 7.428 -3.851 -23.519 1.00 90.31 73 ILE A CA 1
ATOM 579 C C . ILE A 1 73 ? 6.474 -4.901 -22.937 1.00 90.31 73 ILE A C 1
ATOM 581 O O . ILE A 1 73 ? 6.457 -6.043 -23.398 1.00 90.31 73 ILE A O 1
ATOM 585 N N . ARG A 1 74 ? 5.639 -4.520 -21.967 1.00 90.56 74 ARG A N 1
ATOM 586 C CA . ARG A 1 74 ? 4.582 -5.372 -21.404 1.00 90.56 74 ARG A CA 1
ATOM 587 C C . ARG A 1 74 ? 3.626 -5.903 -22.471 1.00 90.56 74 ARG A C 1
ATOM 589 O O . ARG A 1 74 ? 3.338 -7.105 -22.495 1.00 90.56 74 ARG A O 1
ATOM 596 N N . ARG A 1 75 ? 3.181 -5.018 -23.364 1.00 89.38 75 ARG A N 1
ATOM 597 C CA . ARG A 1 75 ? 2.207 -5.324 -24.415 1.00 89.38 75 ARG A CA 1
ATOM 598 C C . ARG A 1 75 ? 2.829 -6.129 -25.558 1.00 89.38 75 ARG A C 1
ATOM 600 O O . ARG A 1 75 ? 2.401 -7.254 -25.836 1.00 89.38 75 ARG A O 1
ATOM 607 N N . ASP A 1 76 ? 3.897 -5.594 -26.141 1.00 89.25 76 ASP A N 1
ATOM 608 C CA . ASP A 1 76 ? 4.420 -6.013 -27.447 1.00 89.25 76 ASP A CA 1
ATOM 609 C C . ASP A 1 76 ? 5.880 -6.485 -27.396 1.00 89.25 76 ASP A C 1
ATOM 611 O O . ASP A 1 76 ? 6.398 -7.038 -28.364 1.00 89.25 76 ASP A O 1
ATOM 615 N N . GLY A 1 77 ? 6.559 -6.302 -26.263 1.00 86.88 77 GLY A N 1
ATOM 616 C CA . GLY A 1 77 ? 7.968 -6.646 -26.106 1.00 86.88 77 GLY A CA 1
ATOM 617 C C . GLY A 1 77 ? 8.243 -8.149 -25.947 1.00 86.88 77 GLY A C 1
ATOM 618 O O . GLY A 1 77 ? 7.318 -8.954 -25.743 1.00 86.88 77 GLY A O 1
ATOM 619 N N . PRO A 1 78 ? 9.533 -8.540 -26.000 1.00 87.44 78 PRO A N 1
ATOM 620 C CA . PRO A 1 78 ? 9.974 -9.919 -25.814 1.00 87.44 78 PRO A CA 1
ATOM 621 C C . PRO A 1 78 ? 9.502 -10.497 -24.480 1.00 87.44 78 PRO A C 1
ATOM 623 O O . PRO A 1 78 ? 9.630 -9.855 -23.439 1.00 87.44 78 PRO A O 1
ATOM 626 N N . GLY A 1 79 ? 9.017 -11.743 -24.490 1.00 85.94 79 GLY A N 1
ATOM 627 C CA . GLY A 1 79 ? 8.462 -12.401 -23.299 1.00 85.94 79 GLY A CA 1
ATOM 628 C C . GLY A 1 79 ? 9.389 -12.373 -22.078 1.00 85.94 79 GLY A C 1
ATOM 629 O O . GLY A 1 79 ? 8.918 -12.123 -20.971 1.00 85.94 79 GLY A O 1
ATOM 630 N N . ARG A 1 80 ? 10.705 -12.534 -22.286 1.00 85.81 80 ARG A N 1
ATOM 631 C CA . ARG A 1 80 ? 11.718 -12.488 -21.217 1.00 85.81 80 ARG A CA 1
ATOM 632 C C . ARG A 1 80 ? 11.804 -11.132 -20.501 1.00 85.81 80 ARG A C 1
ATOM 634 O O . ARG A 1 80 ? 12.059 -11.108 -19.307 1.00 85.81 80 ARG A O 1
ATOM 641 N N . LEU A 1 81 ? 11.532 -10.021 -21.195 1.00 87.06 81 LEU A N 1
ATOM 642 C CA . LEU A 1 81 ? 11.645 -8.660 -20.644 1.00 87.06 81 LEU A CA 1
ATOM 643 C C . LEU A 1 81 ? 10.368 -8.202 -19.934 1.00 87.06 81 LEU A C 1
ATOM 645 O O . LEU A 1 81 ? 10.391 -7.281 -19.123 1.00 87.06 81 LEU A O 1
ATOM 649 N N . ARG A 1 82 ? 9.237 -8.858 -20.210 1.00 87.69 82 ARG A N 1
ATOM 650 C CA . ARG A 1 82 ? 7.922 -8.484 -19.675 1.00 87.69 82 ARG A CA 1
ATOM 651 C C . ARG A 1 82 ? 7.849 -8.538 -18.149 1.00 87.69 82 ARG A C 1
ATOM 653 O O . ARG A 1 82 ? 7.102 -7.754 -17.566 1.00 87.69 82 ARG A O 1
ATOM 660 N N . ARG A 1 83 ? 8.573 -9.461 -17.507 1.00 84.69 83 ARG A N 1
ATOM 661 C CA . ARG A 1 83 ? 8.679 -9.531 -16.040 1.00 84.69 83 ARG A CA 1
ATOM 662 C C . ARG A 1 83 ? 9.416 -8.308 -15.495 1.00 84.69 83 ARG A C 1
ATOM 664 O O . ARG A 1 83 ? 8.884 -7.604 -14.650 1.00 84.69 83 ARG A O 1
ATOM 671 N N . TYR A 1 84 ? 10.592 -8.021 -16.037 1.00 84.50 84 TYR A N 1
ATOM 672 C CA . TYR A 1 84 ? 11.418 -6.907 -15.589 1.00 84.50 84 TYR A CA 1
ATOM 673 C C . TYR A 1 84 ? 10.752 -5.545 -15.840 1.00 84.50 84 TYR A C 1
ATOM 675 O O . TYR A 1 84 ? 10.789 -4.666 -14.987 1.00 84.50 84 TYR A O 1
ATOM 683 N N . ALA A 1 85 ? 10.043 -5.387 -16.961 1.00 86.94 85 ALA A N 1
ATOM 684 C CA . ALA A 1 85 ? 9.236 -4.194 -17.220 1.00 86.94 85 ALA A CA 1
ATOM 685 C C . ALA A 1 85 ? 8.124 -3.997 -16.174 1.00 86.94 85 ALA A C 1
ATOM 687 O O . ALA A 1 85 ? 7.834 -2.872 -15.777 1.00 86.94 85 ALA A O 1
ATOM 688 N N . LEU A 1 86 ? 7.511 -5.086 -15.702 1.00 85.69 86 LEU A N 1
ATOM 689 C CA . LEU A 1 86 ? 6.486 -5.036 -14.663 1.00 85.69 86 LEU A CA 1
ATOM 690 C C . LEU A 1 86 ? 7.072 -4.626 -13.298 1.00 85.69 86 LEU A C 1
ATOM 692 O O . LEU A 1 86 ? 6.514 -3.760 -12.628 1.00 85.69 86 LEU A O 1
ATOM 696 N N . GLU A 1 87 ? 8.210 -5.205 -12.914 1.00 82.25 87 GLU A N 1
ATOM 697 C CA . GLU A 1 87 ? 8.938 -4.848 -11.685 1.00 82.25 87 GLU A CA 1
ATOM 698 C C . GLU A 1 87 ? 9.421 -3.383 -11.713 1.00 82.25 87 GLU A C 1
ATOM 700 O O . GLU A 1 87 ? 9.336 -2.666 -10.710 1.00 82.25 87 GLU A O 1
ATOM 705 N N . ALA A 1 88 ? 9.862 -2.894 -12.876 1.00 84.19 88 ALA A N 1
ATOM 706 C CA . ALA A 1 88 ? 10.241 -1.497 -13.062 1.00 84.19 88 ALA A CA 1
ATOM 707 C C . ALA A 1 88 ? 9.033 -0.549 -12.942 1.00 84.19 88 ALA A C 1
ATOM 709 O O . ALA A 1 88 ? 9.116 0.464 -12.250 1.00 84.19 88 ALA A O 1
ATOM 710 N N . LEU A 1 89 ? 7.878 -0.899 -13.527 1.00 85.81 89 LEU A N 1
ATOM 711 C CA . LEU A 1 89 ? 6.633 -0.133 -13.360 1.00 85.81 89 LEU A CA 1
ATOM 712 C C . LEU A 1 89 ? 6.189 -0.052 -11.895 1.00 85.81 89 LEU A C 1
ATOM 714 O O . LEU A 1 89 ? 5.753 1.012 -11.454 1.00 85.81 89 LEU A O 1
ATOM 718 N N . ALA A 1 90 ? 6.319 -1.144 -11.136 1.00 81.44 90 ALA A N 1
ATOM 719 C CA . ALA A 1 90 ? 6.048 -1.150 -9.699 1.00 81.44 90 ALA A CA 1
ATOM 720 C C . ALA A 1 90 ? 7.026 -0.239 -8.937 1.00 81.44 90 ALA A C 1
ATOM 722 O O . ALA A 1 90 ? 6.608 0.561 -8.099 1.00 81.44 90 ALA A O 1
ATOM 723 N N . SER A 1 91 ? 8.315 -0.290 -9.281 1.00 81.12 91 SER A N 1
ATOM 724 C CA . SER A 1 91 ? 9.354 0.569 -8.693 1.00 81.12 91 SER A CA 1
ATOM 725 C C . SER A 1 91 ? 9.130 2.061 -8.978 1.00 81.12 91 SER A C 1
ATOM 727 O O . SER A 1 91 ? 9.481 2.907 -8.158 1.00 81.12 91 SER A O 1
ATOM 729 N N . LEU A 1 92 ? 8.516 2.387 -10.119 1.00 82.31 92 LEU A N 1
ATOM 730 C CA . LEU A 1 92 ? 8.163 3.752 -10.520 1.00 82.31 92 LEU A CA 1
ATOM 731 C C . LEU A 1 92 ? 6.808 4.242 -9.988 1.00 82.31 92 LEU A C 1
ATOM 733 O O . LEU A 1 92 ? 6.486 5.410 -10.182 1.00 82.31 92 LEU A O 1
ATOM 737 N N . GLY A 1 93 ? 5.998 3.390 -9.345 1.00 80.12 93 GLY A N 1
ATOM 738 C CA . GLY A 1 93 ? 4.630 3.757 -8.937 1.00 80.12 93 GLY A CA 1
ATOM 739 C C . GLY A 1 93 ? 3.675 3.907 -10.130 1.00 80.12 93 GLY A C 1
ATOM 740 O O . GLY A 1 93 ? 2.560 4.415 -10.028 1.00 80.12 93 GLY A O 1
ATOM 741 N N . ALA A 1 94 ? 4.092 3.421 -11.299 1.00 85.25 94 ALA A N 1
ATOM 742 C CA . ALA A 1 94 ? 3.339 3.483 -12.544 1.00 85.25 94 ALA A CA 1
ATOM 743 C C . ALA A 1 94 ? 2.422 2.262 -12.739 1.00 85.25 94 ALA A C 1
ATOM 745 O O . ALA A 1 94 ? 1.818 2.105 -13.800 1.00 85.25 94 ALA A O 1
ATOM 746 N N . ALA A 1 95 ? 2.286 1.394 -11.731 1.00 84.75 95 ALA A N 1
ATOM 747 C CA . ALA A 1 95 ? 1.487 0.177 -11.834 1.00 84.75 95 ALA A CA 1
ATOM 748 C C . ALA A 1 95 ? -0.022 0.458 -11.994 1.00 84.75 95 ALA A C 1
ATOM 750 O O . ALA A 1 95 ? -0.743 -0.344 -12.583 1.00 84.75 95 ALA A O 1
ATOM 751 N N . HIS A 1 96 ? -0.502 1.627 -11.560 1.00 86.56 96 HIS A N 1
ATOM 752 C CA . HIS A 1 96 ? -1.867 2.098 -11.822 1.00 86.56 96 HIS A CA 1
ATOM 753 C C . HIS A 1 96 ? -2.181 2.272 -13.322 1.00 86.56 96 HIS A C 1
ATOM 755 O O . HIS A 1 96 ? -3.348 2.312 -13.703 1.00 86.56 96 HIS A O 1
ATOM 761 N N . ARG A 1 97 ? -1.148 2.350 -14.174 1.00 89.88 97 ARG A N 1
ATOM 762 C CA . ARG A 1 97 ? -1.254 2.507 -15.634 1.00 89.88 97 ARG A CA 1
ATOM 763 C C . ARG A 1 97 ? -1.287 1.174 -16.386 1.00 89.88 97 ARG A C 1
ATOM 765 O O . ARG A 1 97 ? -1.373 1.178 -17.614 1.00 89.88 97 ARG A O 1
ATOM 772 N N . LEU A 1 98 ? -1.182 0.046 -15.678 1.00 86.69 98 LEU A N 1
ATOM 773 C CA . LEU A 1 98 ? -1.290 -1.280 -16.280 1.00 86.69 98 LEU A CA 1
ATOM 774 C C . LEU A 1 98 ? -2.658 -1.454 -16.939 1.00 86.69 98 LEU A C 1
ATOM 776 O O . LEU A 1 98 ? -3.685 -1.021 -16.413 1.00 86.69 98 LEU A O 1
ATOM 780 N N . ASP A 1 99 ? -2.676 -2.133 -18.084 1.00 85.81 99 ASP A N 1
ATOM 781 C CA . ASP A 1 99 ? -3.942 -2.507 -18.697 1.00 85.81 99 ASP A CA 1
ATOM 782 C C . ASP A 1 99 ? -4.687 -3.559 -17.842 1.00 85.81 99 ASP A C 1
ATOM 784 O O . ASP A 1 99 ? -4.086 -4.227 -16.988 1.00 85.81 99 ASP A O 1
ATOM 788 N N . PRO A 1 100 ? -6.007 -3.738 -18.042 1.00 86.12 100 PRO A N 1
ATOM 789 C CA . PRO A 1 100 ? -6.793 -4.665 -17.229 1.00 86.12 100 PRO A CA 1
ATOM 790 C C . PRO A 1 100 ? -6.293 -6.115 -17.265 1.00 86.12 100 PRO A C 1
ATOM 792 O O . PRO A 1 100 ? -6.470 -6.848 -16.292 1.00 86.12 100 PRO A O 1
ATOM 795 N N . ARG A 1 101 ? -5.665 -6.545 -18.367 1.00 82.50 101 ARG A N 1
ATOM 796 C CA . ARG A 1 101 ? -5.149 -7.910 -18.518 1.00 82.50 101 ARG A CA 1
ATOM 797 C C . ARG A 1 101 ? -3.913 -8.109 -17.650 1.00 82.50 101 ARG A C 1
ATOM 799 O O . ARG A 1 101 ? -3.821 -9.117 -16.950 1.00 82.50 101 ARG A O 1
ATOM 806 N N . ASP A 1 102 ? -2.989 -7.161 -17.690 1.00 82.81 102 ASP A N 1
ATOM 807 C CA . ASP A 1 102 ? -1.774 -7.190 -16.885 1.00 82.81 102 ASP A CA 1
ATOM 808 C C . ASP A 1 102 ? -2.090 -7.072 -15.397 1.00 82.81 102 ASP A C 1
ATOM 810 O O . ASP A 1 102 ? -1.585 -7.861 -14.596 1.00 82.81 102 ASP A O 1
ATOM 814 N N . ARG A 1 103 ? -3.012 -6.178 -15.030 1.00 83.88 103 ARG A N 1
ATOM 815 C CA . ARG A 1 103 ? -3.504 -6.078 -13.654 1.00 83.88 103 ARG A CA 1
ATOM 816 C C . ARG A 1 103 ? -4.121 -7.393 -13.172 1.00 83.88 103 ARG A C 1
ATOM 818 O O . ARG A 1 103 ? -3.760 -7.879 -12.103 1.00 83.88 103 ARG A O 1
ATOM 825 N N . ALA A 1 104 ? -4.978 -8.023 -13.978 1.00 83.06 104 ALA A N 1
ATOM 826 C CA . ALA A 1 104 ? -5.570 -9.316 -13.637 1.00 83.06 104 ALA A CA 1
ATOM 827 C C . ALA A 1 104 ? -4.517 -10.430 -13.485 1.00 83.06 104 ALA A C 1
ATOM 829 O O . ALA A 1 104 ? -4.695 -11.340 -12.669 1.00 83.06 104 ALA A O 1
ATOM 830 N N . ALA A 1 105 ? -3.421 -10.372 -14.249 1.00 80.19 105 ALA A N 1
ATOM 831 C CA . ALA A 1 105 ? -2.307 -11.306 -14.121 1.00 80.19 105 ALA A CA 1
ATOM 832 C C . ALA A 1 105 ? -1.544 -11.114 -12.800 1.00 80.19 105 ALA A C 1
ATOM 834 O O . ALA A 1 105 ? -1.268 -12.107 -12.126 1.00 80.19 105 ALA A O 1
ATOM 835 N N . VAL A 1 106 ? -1.271 -9.869 -12.391 1.00 81.12 106 VAL A N 1
ATOM 836 C CA . VAL A 1 106 ? -0.654 -9.570 -11.085 1.00 81.12 106 VAL A CA 1
ATOM 837 C C . VAL A 1 106 ? -1.566 -10.003 -9.944 1.00 81.12 106 VAL A C 1
ATOM 839 O O . VAL A 1 106 ? -1.142 -10.736 -9.058 1.00 81.12 106 VAL A O 1
ATOM 842 N N . GLU A 1 107 ? -2.844 -9.633 -9.988 1.00 82.31 107 GLU A N 1
ATOM 843 C CA . GLU A 1 107 ? -3.815 -10.038 -8.968 1.00 82.31 107 GLU A CA 1
ATOM 844 C C . GLU A 1 107 ? -3.948 -11.567 -8.888 1.00 82.31 107 GLU A C 1
ATOM 846 O O . GLU A 1 107 ? -4.109 -12.128 -7.803 1.00 82.31 107 GLU A O 1
ATOM 851 N N . ARG A 1 108 ? -3.847 -12.275 -10.022 1.00 81.69 108 ARG A N 1
ATOM 852 C CA . ARG A 1 108 ? -3.784 -13.741 -10.041 1.00 81.69 108 ARG A CA 1
ATOM 853 C C . ARG A 1 108 ? -2.512 -14.262 -9.379 1.00 81.69 108 ARG A C 1
ATOM 855 O O . ARG A 1 108 ? -2.618 -15.214 -8.615 1.00 81.69 108 ARG A O 1
ATOM 862 N N . LEU A 1 109 ? -1.349 -13.674 -9.656 1.00 77.06 109 LEU A N 1
ATOM 863 C CA . LEU A 1 109 ? -0.090 -14.061 -9.016 1.00 77.06 109 LEU A CA 1
ATOM 864 C C . LEU A 1 109 ? -0.172 -13.883 -7.499 1.00 77.06 109 LEU A C 1
ATOM 866 O O . LEU A 1 109 ? 0.169 -14.810 -6.776 1.00 77.06 109 LEU A O 1
ATOM 870 N N . VAL A 1 110 ? -0.703 -12.755 -7.020 1.00 75.62 110 VAL A N 1
ATOM 871 C CA . VAL A 1 110 ? -0.935 -12.526 -5.586 1.00 75.62 110 VAL A CA 1
ATOM 872 C C . VAL A 1 110 ? -1.833 -13.616 -5.006 1.00 75.62 110 VAL A C 1
ATOM 874 O O . VAL A 1 110 ? -1.489 -14.199 -3.986 1.00 75.62 110 VAL A O 1
ATOM 877 N N . ARG A 1 111 ? -2.945 -13.965 -5.671 1.00 77.06 111 ARG A N 1
ATOM 878 C CA . ARG A 1 111 ? -3.816 -15.070 -5.222 1.00 77.06 111 ARG A CA 1
ATOM 879 C C . ARG A 1 111 ? -3.095 -16.420 -5.157 1.00 77.06 111 ARG A C 1
ATOM 881 O O . ARG A 1 111 ? -3.349 -17.186 -4.233 1.00 77.06 111 ARG A O 1
ATOM 888 N N . LEU A 1 112 ? -2.216 -16.713 -6.116 1.00 74.06 112 LEU A N 1
ATOM 889 C CA . LEU A 1 112 ? -1.413 -17.940 -6.104 1.00 74.06 112 LEU A CA 1
ATOM 890 C C . LEU A 1 112 ? -0.408 -17.924 -4.947 1.00 74.06 112 LEU A C 1
ATOM 892 O O . LEU A 1 112 ? -0.389 -18.852 -4.154 1.00 74.06 112 LEU A O 1
ATOM 896 N N . ARG A 1 113 ? 0.329 -16.822 -4.768 1.00 67.44 113 ARG A N 1
ATOM 897 C CA . ARG A 1 113 ? 1.284 -16.651 -3.660 1.00 67.44 113 ARG A CA 1
ATOM 898 C C . ARG A 1 113 ? 0.624 -16.710 -2.286 1.00 67.44 113 ARG A C 1
ATOM 900 O O . ARG A 1 113 ? 1.220 -17.229 -1.357 1.00 67.44 113 ARG A O 1
ATOM 907 N N . LEU A 1 114 ? -0.603 -16.206 -2.164 1.00 67.44 114 LEU A N 1
ATOM 908 C CA . LEU A 1 114 ? -1.420 -16.354 -0.958 1.00 67.44 114 LEU A CA 1
ATOM 909 C C . LEU A 1 114 ? -1.775 -17.815 -0.663 1.00 67.44 114 LEU A C 1
ATOM 911 O O . LEU A 1 114 ? -1.931 -18.167 0.497 1.00 67.44 114 LEU A O 1
ATOM 915 N N . SER A 1 115 ? -1.918 -18.648 -1.697 1.00 59.75 115 SER A N 1
ATOM 916 C CA . SER A 1 115 ? -2.193 -20.081 -1.533 1.00 59.75 115 SER A CA 1
ATOM 917 C C . SER A 1 115 ? -0.930 -20.856 -1.136 1.00 59.75 115 SER A C 1
ATOM 919 O O . SER A 1 115 ? -1.033 -21.824 -0.394 1.00 59.75 115 SER A O 1
ATOM 921 N N . ASP A 1 116 ? 0.243 -20.394 -1.584 1.00 59.06 116 ASP A N 1
ATOM 922 C CA . ASP A 1 116 ? 1.555 -20.988 -1.280 1.00 59.06 116 ASP A CA 1
ATOM 923 C C . ASP A 1 116 ? 2.147 -20.511 0.063 1.00 59.06 116 ASP A C 1
ATOM 925 O O . ASP A 1 116 ? 3.157 -21.042 0.519 1.00 59.06 116 ASP A O 1
ATOM 929 N N . ALA A 1 117 ? 1.556 -19.489 0.695 1.00 54.38 117 ALA A N 1
ATOM 930 C CA . ALA A 1 117 ? 2.100 -18.867 1.905 1.00 54.38 117 ALA A CA 1
ATOM 931 C C . ALA A 1 117 ? 2.201 -19.834 3.105 1.00 54.38 117 ALA A C 1
ATOM 933 O O . ALA A 1 117 ? 3.057 -19.626 3.955 1.00 54.38 117 ALA A O 1
ATOM 934 N N . GLY A 1 118 ? 1.413 -20.918 3.124 1.00 49.88 118 GLY A N 1
ATOM 935 C CA . GLY A 1 118 ? 1.403 -21.916 4.204 1.00 49.88 118 GLY A CA 1
ATOM 936 C C . GLY A 1 118 ? 2.611 -22.863 4.264 1.00 49.88 118 GLY A C 1
ATOM 937 O O . GLY A 1 118 ? 2.721 -23.627 5.216 1.00 49.88 118 GLY A O 1
ATOM 938 N N . ASP A 1 119 ? 3.532 -22.821 3.293 1.00 42.69 119 ASP A N 1
ATOM 939 C CA . ASP A 1 119 ? 4.687 -23.730 3.237 1.00 42.69 119 ASP A CA 1
ATOM 940 C C . ASP A 1 119 ? 6.010 -23.006 3.579 1.00 42.69 119 ASP A C 1
ATOM 942 O O . ASP A 1 119 ? 6.957 -22.961 2.793 1.00 42.69 119 ASP A O 1
ATOM 946 N N . GLY A 1 120 ? 6.079 -22.407 4.775 1.00 43.28 120 GLY A N 1
ATOM 947 C CA . GLY A 1 120 ? 7.307 -22.243 5.581 1.00 43.28 120 GLY A CA 1
ATOM 948 C C . GLY A 1 120 ? 8.516 -21.491 4.993 1.00 43.28 120 GLY A C 1
ATOM 949 O O . GLY A 1 120 ? 9.632 -21.664 5.489 1.00 43.28 120 GLY A O 1
ATOM 950 N N . GLY A 1 121 ? 8.345 -20.693 3.936 1.00 41.44 121 GLY A N 1
ATOM 951 C CA . GLY A 1 121 ? 9.466 -20.153 3.154 1.00 41.44 121 GLY A CA 1
ATOM 952 C C . GLY A 1 121 ? 9.780 -18.660 3.300 1.00 41.44 121 GLY A C 1
ATOM 953 O O . GLY A 1 121 ? 10.780 -18.210 2.734 1.00 41.44 121 GLY A O 1
ATOM 954 N N . SER A 1 122 ? 8.964 -17.863 3.997 1.00 46.06 122 SER A N 1
ATOM 955 C CA . SER A 1 122 ? 9.178 -16.412 4.023 1.00 46.06 122 SER A CA 1
ATOM 956 C C . SER A 1 122 ? 10.200 -15.998 5.083 1.00 46.06 122 SER A C 1
ATOM 958 O O . SER A 1 122 ? 10.224 -16.480 6.214 1.00 46.06 122 SER A O 1
ATOM 960 N N . ARG A 1 123 ? 11.100 -15.081 4.712 1.00 46.19 123 ARG A N 1
ATOM 961 C CA . ARG A 1 123 ? 12.049 -14.477 5.651 1.00 46.19 123 ARG A CA 1
ATOM 962 C C . ARG A 1 123 ? 11.270 -13.597 6.626 1.00 46.19 123 ARG A C 1
ATOM 964 O O . ARG A 1 123 ? 10.872 -12.493 6.275 1.00 46.19 123 ARG A O 1
ATOM 971 N N . ARG A 1 124 ? 11.119 -14.095 7.851 1.00 45.97 124 ARG A N 1
ATOM 972 C CA . ARG A 1 124 ? 10.736 -13.350 9.057 1.00 45.97 124 ARG A CA 1
ATOM 973 C C . ARG A 1 124 ? 11.320 -11.924 9.047 1.00 45.97 124 ARG A C 1
ATOM 975 O O . ARG A 1 124 ? 12.553 -11.807 9.026 1.00 45.97 124 ARG A O 1
ATOM 982 N N . PRO A 1 125 ? 10.494 -10.859 9.083 1.00 45.53 125 PRO A N 1
ATOM 983 C CA . PRO A 1 125 ? 10.981 -9.508 9.347 1.00 45.53 125 PRO A CA 1
ATOM 984 C C . PRO A 1 125 ? 11.703 -9.491 10.701 1.00 45.53 125 PRO A C 1
ATOM 986 O O . PRO A 1 125 ? 11.085 -9.644 11.741 1.00 45.53 125 PRO A O 1
ATOM 989 N N . ARG A 1 126 ? 13.034 -9.370 10.727 1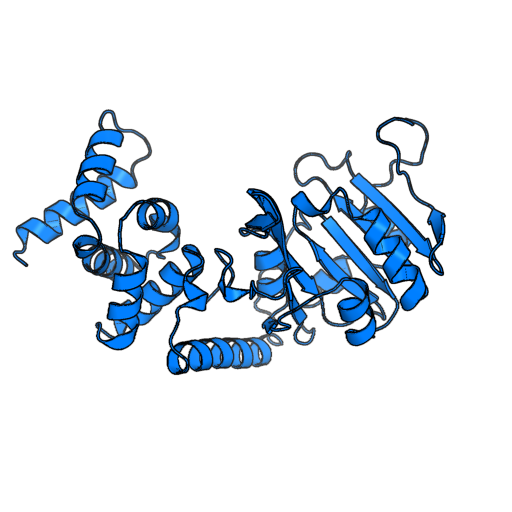.00 45.34 126 ARG A N 1
ATOM 990 C CA . ARG A 1 126 ? 13.798 -9.441 11.992 1.00 45.34 126 ARG A CA 1
ATOM 991 C C . ARG A 1 126 ? 13.512 -8.284 12.956 1.00 45.34 126 ARG A C 1
ATOM 993 O O . ARG A 1 126 ? 14.029 -8.304 14.064 1.00 45.34 126 ARG A O 1
ATOM 1000 N N . TYR A 1 127 ? 12.755 -7.290 12.512 1.00 51.19 127 TYR A N 1
ATOM 1001 C CA . TYR A 1 127 ? 12.468 -6.069 13.234 1.00 51.19 127 TYR A CA 1
ATOM 1002 C C . TYR A 1 127 ? 11.143 -5.483 12.725 1.00 51.19 127 TYR A C 1
ATOM 1004 O O . TYR A 1 127 ? 10.807 -5.682 11.550 1.00 51.19 127 TYR A O 1
ATOM 1012 N N . TRP A 1 128 ? 10.415 -4.786 13.599 1.00 58.47 128 TRP A N 1
ATOM 1013 C CA . TRP A 1 128 ? 9.193 -4.038 13.295 1.00 58.47 128 TRP A CA 1
ATOM 1014 C C . TRP A 1 128 ? 9.515 -2.545 13.193 1.00 58.47 128 TRP A C 1
ATOM 1016 O O . TRP A 1 128 ? 9.367 -1.827 14.177 1.00 58.47 128 TRP A O 1
ATOM 1026 N N . PRO A 1 129 ? 9.984 -2.048 12.036 1.00 57.56 129 PRO A N 1
ATOM 1027 C CA . PRO A 1 129 ? 10.237 -0.625 11.905 1.00 57.56 129 PRO A CA 1
ATOM 1028 C C . PRO A 1 129 ? 8.929 0.163 11.835 1.00 57.56 129 PRO A C 1
ATOM 1030 O O . PRO A 1 129 ? 7.994 -0.229 11.137 1.00 57.56 129 PRO A O 1
ATOM 1033 N N . GLY A 1 130 ? 8.889 1.307 12.515 1.00 71.69 130 GLY A N 1
ATOM 1034 C CA . GLY A 1 130 ? 7.890 2.342 12.276 1.00 71.69 130 GLY A CA 1
ATOM 1035 C C . GLY A 1 130 ? 6.681 2.297 13.206 1.00 71.69 130 GLY A C 1
ATOM 1036 O O . GLY A 1 130 ? 6.808 2.133 14.417 1.00 71.69 130 GLY A O 1
ATOM 1037 N N . PHE A 1 131 ? 5.503 2.540 12.631 1.00 80.69 131 PHE A N 1
ATOM 1038 C CA . PHE A 1 131 ? 4.292 2.914 13.359 1.00 80.69 131 PHE A CA 1
ATOM 1039 C C . PHE A 1 131 ? 3.200 1.878 13.127 1.00 80.69 131 PHE A C 1
ATOM 1041 O O . PHE A 1 131 ? 2.917 1.504 11.982 1.00 80.69 131 PHE A O 1
ATOM 1048 N N . TRP A 1 132 ? 2.541 1.439 14.197 1.00 86.75 132 TRP A N 1
ATOM 1049 C CA . TRP A 1 132 ? 1.390 0.557 14.057 1.00 86.75 132 TRP A CA 1
ATOM 1050 C C . TRP A 1 132 ? 0.296 0.823 15.083 1.00 86.75 132 TRP A C 1
ATOM 1052 O O . TRP A 1 132 ? 0.537 1.257 16.209 1.00 86.75 132 TRP A O 1
ATOM 1062 N N . VAL A 1 133 ? -0.937 0.531 14.675 1.00 89.50 133 VAL A N 1
ATOM 1063 C CA . VAL A 1 133 ? -2.115 0.539 15.543 1.00 89.50 133 VAL A CA 1
ATOM 1064 C C . VAL A 1 133 ? -2.672 -0.869 15.606 1.00 89.50 133 VAL A C 1
ATOM 1066 O O . VAL A 1 133 ? -2.870 -1.514 14.579 1.00 89.50 133 VAL A O 1
ATOM 1069 N N . THR A 1 134 ? -2.953 -1.361 16.799 1.00 90.38 134 THR A N 1
ATOM 1070 C CA . THR A 1 134 ? -3.626 -2.638 17.006 1.00 90.38 134 THR A CA 1
ATOM 1071 C C . THR A 1 134 ? -5.049 -2.360 17.460 1.00 90.38 134 THR A C 1
ATOM 1073 O O . THR A 1 134 ? -5.301 -1.441 18.231 1.00 90.38 134 THR A O 1
ATOM 1076 N N . VAL A 1 135 ? -6.010 -3.112 16.943 1.00 92.25 135 VAL A N 1
ATOM 1077 C CA . VAL A 1 135 ? -7.430 -2.939 17.258 1.00 92.25 135 VAL A CA 1
ATOM 1078 C C . VAL A 1 135 ? -8.034 -4.273 17.620 1.00 92.25 135 VAL A C 1
ATOM 1080 O O . VAL A 1 135 ? -7.715 -5.297 17.008 1.00 92.25 135 VAL A O 1
ATOM 1083 N N . ARG A 1 136 ? -8.898 -4.269 18.628 1.00 90.25 136 ARG A N 1
ATOM 1084 C CA . ARG A 1 136 ? -9.545 -5.487 19.085 1.00 90.25 136 ARG A CA 1
ATOM 1085 C C . ARG A 1 136 ? -10.684 -5.885 18.149 1.00 90.25 136 ARG A C 1
ATOM 1087 O O . ARG A 1 136 ? -11.454 -5.052 17.689 1.00 90.25 136 ARG A O 1
ATOM 1094 N N . GLY A 1 137 ? -10.813 -7.180 17.893 1.00 85.88 137 GLY A N 1
ATOM 1095 C CA . GLY A 1 137 ? -11.821 -7.735 16.995 1.00 85.88 137 GLY A CA 1
ATOM 1096 C C . GLY A 1 137 ? -11.381 -7.785 15.532 1.00 85.88 137 GLY A C 1
ATOM 1097 O O . GLY A 1 137 ? -10.216 -7.584 15.187 1.00 85.88 137 GLY A O 1
ATOM 1098 N N . ASP A 1 138 ? -12.327 -8.124 14.656 1.00 85.88 138 ASP A N 1
ATOM 1099 C CA . ASP A 1 138 ? -12.067 -8.413 13.247 1.00 85.88 138 ASP A CA 1
ATOM 1100 C C . ASP A 1 138 ? -12.906 -7.580 12.264 1.00 85.88 138 ASP A C 1
ATOM 1102 O O . ASP A 1 138 ? -12.822 -7.838 11.054 1.00 85.88 138 ASP A O 1
ATOM 1106 N N . ASP A 1 139 ? -13.621 -6.554 12.750 1.00 90.25 139 ASP A N 1
ATOM 1107 C CA . ASP A 1 139 ? -14.525 -5.710 11.960 1.00 90.25 139 ASP A CA 1
ATOM 1108 C C . ASP A 1 139 ? -13.767 -4.755 11.027 1.00 90.25 139 ASP A C 1
ATOM 1110 O O . ASP A 1 139 ? -13.625 -3.550 11.239 1.00 90.25 139 ASP A O 1
ATOM 1114 N N . LEU A 1 140 ? -13.292 -5.326 9.921 1.00 91.75 140 LEU A N 1
ATOM 1115 C CA . LEU A 1 140 ? -12.619 -4.605 8.849 1.00 91.75 140 LEU A CA 1
ATOM 1116 C C . LEU A 1 140 ? -13.489 -3.470 8.287 1.00 91.75 140 LEU A C 1
ATOM 1118 O O . LEU A 1 140 ? -12.954 -2.458 7.837 1.00 91.75 140 LEU A O 1
ATOM 1122 N N . LYS A 1 141 ? -14.819 -3.619 8.289 1.00 93.75 141 LYS A N 1
ATOM 1123 C CA . LYS A 1 141 ? -15.721 -2.599 7.753 1.00 93.75 141 LYS A CA 1
ATOM 1124 C C . LYS A 1 141 ? -15.778 -1.392 8.685 1.00 93.75 141 LYS A C 1
ATOM 1126 O O . LYS A 1 141 ? -15.692 -0.274 8.191 1.00 93.75 141 LYS A O 1
ATOM 1131 N N . ALA A 1 142 ? -15.881 -1.608 9.995 1.00 93.69 142 ALA A N 1
ATOM 1132 C CA . ALA A 1 142 ? -15.830 -0.532 10.981 1.00 93.69 142 ALA A CA 1
ATOM 1133 C C . ALA A 1 142 ? -14.484 0.198 10.936 1.00 93.69 142 ALA A C 1
ATOM 1135 O O . ALA A 1 142 ? -14.465 1.418 10.820 1.00 93.69 142 ALA A O 1
ATOM 1136 N N . ILE A 1 143 ? -13.371 -0.544 10.911 1.00 94.19 143 ILE A N 1
ATOM 1137 C CA . ILE A 1 143 ? -12.015 0.026 10.826 1.00 94.19 143 ILE A CA 1
ATOM 1138 C C . ILE A 1 143 ? -11.865 0.914 9.584 1.00 94.19 143 ILE A C 1
ATOM 1140 O O . ILE A 1 143 ? -11.395 2.047 9.664 1.00 94.19 143 ILE A O 1
ATOM 1144 N N . THR A 1 144 ? -12.272 0.402 8.420 1.00 95.12 144 THR A N 1
ATOM 1145 C CA . THR A 1 144 ? -12.113 1.121 7.146 1.00 95.12 144 THR A CA 1
ATOM 1146 C C . THR A 1 144 ? -13.063 2.303 7.022 1.00 95.12 144 THR A C 1
ATOM 1148 O O . THR A 1 144 ? -12.662 3.334 6.492 1.00 95.12 144 THR A O 1
ATOM 1151 N N . ALA A 1 145 ? -14.290 2.193 7.532 1.00 95.38 145 ALA A N 1
ATOM 1152 C CA . ALA A 1 145 ? -15.231 3.305 7.563 1.00 95.38 145 ALA A CA 1
ATOM 1153 C C . ALA A 1 145 ? -14.763 4.418 8.507 1.00 95.38 145 ALA A C 1
ATOM 1155 O O . ALA A 1 145 ? -14.798 5.582 8.117 1.00 95.38 145 ALA A O 1
ATOM 1156 N N . GLU A 1 146 ? -14.292 4.062 9.707 1.00 95.38 146 GLU A N 1
ATOM 1157 C CA . GLU A 1 146 ? -13.805 5.026 10.691 1.00 95.38 146 GLU A CA 1
ATOM 1158 C C . GLU A 1 146 ? -12.611 5.792 10.126 1.00 95.38 146 GLU A C 1
ATOM 1160 O O . GLU A 1 146 ? -12.638 7.013 10.036 1.00 95.38 146 GLU A O 1
ATOM 1165 N N . LEU A 1 147 ? -11.587 5.104 9.631 1.00 92.56 147 LEU A N 1
ATOM 1166 C CA . LEU A 1 147 ? -10.390 5.777 9.124 1.00 92.56 147 LEU A CA 1
ATOM 1167 C C . LEU A 1 147 ? -10.540 6.372 7.712 1.00 92.56 147 LEU A C 1
ATOM 1169 O O . LEU A 1 147 ? -9.594 6.972 7.210 1.00 92.56 147 LEU A O 1
ATOM 1173 N N . GLY A 1 148 ? -11.702 6.233 7.063 1.00 93.94 148 GLY A N 1
ATOM 1174 C CA . GLY A 1 148 ? -11.907 6.722 5.695 1.00 93.94 148 GLY A CA 1
ATOM 1175 C C . GLY A 1 148 ? -11.007 6.015 4.679 1.00 93.94 148 GLY A C 1
ATOM 1176 O O . GLY A 1 148 ? -10.427 6.651 3.806 1.00 93.94 148 GLY A O 1
ATOM 1177 N N . LEU A 1 149 ? -10.841 4.698 4.817 1.00 94.88 149 LEU A N 1
ATOM 1178 C CA . LEU A 1 149 ? -9.942 3.918 3.973 1.00 94.88 149 LEU A CA 1
ATOM 1179 C C . LEU A 1 149 ? -10.624 3.455 2.691 1.00 94.88 149 LEU A C 1
ATOM 1181 O O . LEU A 1 149 ? -11.761 2.978 2.679 1.00 94.88 149 LEU A O 1
ATOM 1185 N N . HIS A 1 150 ? -9.870 3.525 1.604 1.00 95.31 150 HIS A N 1
ATOM 1186 C CA . HIS A 1 150 ? -10.319 3.244 0.254 1.00 95.31 150 HIS A CA 1
ATOM 1187 C C . HIS A 1 150 ? -9.507 2.110 -0.388 1.00 95.31 150 HIS A C 1
ATOM 1189 O O . HIS A 1 150 ? -8.437 1.722 0.083 1.00 95.31 150 HIS A O 1
ATOM 1195 N N . HIS A 1 151 ? -10.030 1.574 -1.497 1.00 93.50 151 HIS A N 1
ATOM 1196 C CA . HIS A 1 151 ? -9.307 0.676 -2.414 1.00 93.50 151 HIS A CA 1
ATOM 1197 C C . HIS A 1 151 ? -8.699 -0.587 -1.790 1.00 93.50 151 HIS A C 1
ATOM 1199 O O . HIS A 1 151 ? -7.587 -0.989 -2.146 1.00 93.50 151 HIS A O 1
ATOM 1205 N N . LEU A 1 152 ? -9.453 -1.248 -0.907 1.00 92.81 152 LEU A N 1
ATOM 1206 C CA . LEU A 1 152 ? -9.042 -2.496 -0.260 1.00 92.81 152 LEU A CA 1
ATOM 1207 C C . LEU A 1 152 ? -8.577 -3.545 -1.280 1.00 92.81 152 LEU A C 1
ATOM 1209 O O . LEU A 1 152 ? -9.374 -4.107 -2.032 1.00 92.81 152 LEU A O 1
ATOM 1213 N N . THR A 1 153 ? -7.281 -3.842 -1.265 1.00 89.56 153 THR A N 1
ATOM 1214 C CA . THR A 1 153 ? -6.629 -4.801 -2.160 1.00 89.56 153 THR A CA 1
ATOM 1215 C C . THR A 1 153 ? -5.984 -5.906 -1.335 1.00 89.56 153 THR A C 1
ATOM 1217 O O . THR A 1 153 ? -5.340 -5.641 -0.325 1.00 89.56 153 THR A O 1
ATOM 1220 N N . ARG A 1 154 ? -6.170 -7.169 -1.734 1.00 88.50 154 ARG A N 1
ATOM 1221 C CA . ARG A 1 154 ? -5.576 -8.310 -1.020 1.00 88.50 154 ARG A CA 1
ATOM 1222 C C . ARG A 1 154 ? -4.053 -8.285 -1.130 1.00 88.50 154 ARG A C 1
ATOM 1224 O O . ARG A 1 154 ? -3.527 -8.029 -2.211 1.00 88.50 154 ARG A O 1
ATOM 1231 N N . ALA A 1 155 ? -3.373 -8.614 -0.037 1.00 84.69 155 ALA A N 1
ATOM 1232 C CA . ALA A 1 155 ? -1.925 -8.768 -0.009 1.00 84.69 155 ALA A CA 1
ATOM 1233 C C . ALA A 1 155 ? -1.498 -9.911 0.919 1.00 84.69 155 ALA A C 1
ATOM 1235 O O . ALA A 1 155 ? -2.187 -10.200 1.900 1.00 84.69 155 ALA A O 1
ATOM 1236 N N . THR A 1 156 ? -0.362 -10.553 0.620 1.00 79.69 156 THR A N 1
ATOM 1237 C CA . THR A 1 156 ? 0.323 -11.399 1.613 1.00 79.69 156 THR A CA 1
ATOM 1238 C C . THR A 1 156 ? 0.798 -10.502 2.760 1.00 79.69 156 THR A C 1
ATOM 1240 O O . THR A 1 156 ? 1.032 -9.311 2.544 1.00 79.69 156 THR A O 1
ATOM 1243 N N . VAL A 1 157 ? 0.950 -11.046 3.971 1.00 79.44 157 VAL A N 1
ATOM 1244 C CA . VAL A 1 157 ? 1.467 -10.264 5.108 1.00 79.44 157 VAL A CA 1
ATOM 1245 C C . VAL A 1 157 ? 2.843 -9.657 4.794 1.00 79.44 157 VAL A C 1
ATOM 1247 O O . VAL A 1 157 ? 2.956 -8.436 4.893 1.00 79.44 157 VAL A O 1
ATOM 1250 N N . PRO A 1 158 ? 3.844 -10.413 4.291 1.00 77.00 158 PRO A N 1
ATOM 1251 C CA . PRO A 1 158 ? 5.138 -9.830 3.933 1.00 77.00 158 PRO A CA 1
ATOM 1252 C C . PRO A 1 158 ? 5.031 -8.701 2.902 1.00 77.00 158 PRO A C 1
ATOM 1254 O O . PRO A 1 158 ? 5.669 -7.664 3.056 1.00 77.00 158 PRO A O 1
ATOM 1257 N N . MET A 1 159 ? 4.187 -8.867 1.875 1.00 79.12 159 MET A N 1
ATOM 1258 C CA . MET A 1 159 ? 3.970 -7.832 0.861 1.00 79.12 159 MET A CA 1
ATOM 1259 C C . MET A 1 159 ? 3.334 -6.579 1.453 1.00 79.12 159 MET A C 1
ATOM 1261 O O . MET A 1 159 ? 3.749 -5.468 1.144 1.00 79.12 159 MET A O 1
ATOM 1265 N N . GLY A 1 160 ? 2.308 -6.766 2.277 1.00 84.56 160 GLY A N 1
ATOM 1266 C CA . GLY A 1 160 ? 1.562 -5.686 2.892 1.00 84.56 160 GLY A CA 1
ATOM 1267 C C . GLY A 1 160 ? 2.420 -4.837 3.819 1.00 84.56 160 GLY A C 1
ATOM 1268 O O . GLY A 1 160 ? 2.440 -3.619 3.678 1.00 84.56 160 GLY A O 1
ATOM 1269 N N . VAL A 1 161 ? 3.169 -5.487 4.711 1.00 81.50 161 VAL A N 1
ATOM 1270 C CA . VAL A 1 161 ? 4.083 -4.815 5.644 1.00 81.50 161 VAL A CA 1
ATOM 1271 C C . VAL A 1 161 ? 5.186 -4.085 4.889 1.00 81.50 161 VAL A C 1
ATOM 1273 O O . VAL A 1 161 ? 5.390 -2.894 5.109 1.00 81.50 161 VAL A O 1
ATOM 1276 N N . HIS A 1 162 ? 5.848 -4.760 3.942 1.00 80.00 162 HIS A N 1
ATOM 1277 C CA . HIS A 1 162 ? 6.906 -4.138 3.141 1.00 80.00 162 HIS A CA 1
ATOM 1278 C C . HIS A 1 162 ? 6.384 -2.908 2.387 1.00 80.00 162 HIS A C 1
ATOM 1280 O O . HIS A 1 162 ? 7.014 -1.856 2.409 1.00 80.00 162 HIS A O 1
ATOM 1286 N N . ALA A 1 163 ? 5.193 -2.997 1.791 1.00 83.50 163 ALA A N 1
ATOM 1287 C CA . ALA A 1 163 ? 4.565 -1.862 1.130 1.00 83.50 163 ALA A CA 1
ATOM 1288 C C . ALA A 1 163 ? 4.198 -0.738 2.122 1.00 83.50 163 ALA A C 1
ATOM 1290 O O . ALA A 1 163 ? 4.465 0.429 1.858 1.00 83.50 163 ALA A O 1
ATOM 1291 N N . ALA A 1 164 ? 3.580 -1.031 3.260 1.00 85.38 164 ALA A N 1
ATOM 1292 C CA . ALA A 1 164 ? 3.146 0.021 4.183 1.00 85.38 164 ALA A CA 1
ATOM 1293 C C . ALA A 1 164 ? 4.310 0.744 4.883 1.00 85.38 164 ALA A C 1
ATOM 1295 O O . ALA A 1 164 ? 4.167 1.915 5.215 1.00 85.38 164 ALA A O 1
ATOM 1296 N N . VAL A 1 165 ? 5.444 0.067 5.076 1.00 78.94 165 VAL A N 1
ATOM 1297 C CA . VAL A 1 165 ? 6.507 0.542 5.975 1.00 78.94 165 VAL A CA 1
ATOM 1298 C C . VAL A 1 165 ? 7.829 0.822 5.257 1.00 78.94 165 VAL A C 1
ATOM 1300 O O . VAL A 1 165 ? 8.476 1.828 5.532 1.00 78.94 165 VAL A O 1
ATOM 1303 N N . MET A 1 166 ? 8.249 -0.051 4.338 1.00 76.50 166 MET A N 1
ATOM 1304 C CA . MET A 1 166 ? 9.604 -0.014 3.760 1.00 76.50 166 MET A CA 1
ATOM 1305 C C . MET A 1 166 ? 9.683 0.754 2.439 1.00 76.50 166 MET A C 1
ATOM 1307 O O . MET A 1 166 ? 10.742 1.254 2.065 1.00 76.50 166 MET A O 1
ATOM 1311 N N . GLU A 1 167 ? 8.575 0.809 1.708 1.00 80.25 167 GLU A N 1
ATOM 1312 C CA . GLU A 1 167 ? 8.474 1.501 0.425 1.00 80.25 167 GLU A CA 1
ATOM 1313 C C . GLU A 1 167 ? 7.812 2.874 0.591 1.00 80.25 167 GLU A C 1
ATOM 1315 O O . GLU A 1 167 ? 7.360 3.248 1.675 1.00 80.25 167 GLU A O 1
ATOM 1320 N N . GLU A 1 168 ? 7.725 3.636 -0.502 1.00 81.88 168 GLU A N 1
ATOM 1321 C CA . GLU A 1 168 ? 6.992 4.903 -0.500 1.00 81.88 168 GLU A CA 1
ATOM 1322 C C . GLU A 1 168 ? 5.537 4.673 -0.084 1.00 81.88 168 GLU A C 1
ATOM 1324 O O . GLU A 1 168 ? 4.751 4.066 -0.810 1.00 81.88 168 GLU A O 1
ATOM 1329 N N . HIS A 1 169 ? 5.191 5.170 1.093 1.00 80.56 169 HIS A N 1
ATOM 1330 C CA . HIS A 1 169 ? 3.917 4.930 1.756 1.00 80.56 169 HIS A CA 1
ATOM 1331 C C . HIS A 1 169 ? 3.023 6.172 1.781 1.00 80.56 169 HIS A C 1
ATOM 1333 O O . HIS A 1 169 ? 1.912 6.098 2.296 1.00 80.56 169 HIS A O 1
ATOM 1339 N N . PHE A 1 170 ? 3.459 7.288 1.188 1.00 88.62 170 PHE A N 1
ATOM 1340 C CA . PHE A 1 170 ? 2.634 8.472 0.967 1.00 88.62 170 PHE A CA 1
ATOM 1341 C C . PHE A 1 170 ? 2.858 9.065 -0.432 1.00 88.62 170 PHE A C 1
ATOM 1343 O O . PHE A 1 170 ? 3.924 8.916 -1.025 1.00 88.62 170 PHE A O 1
ATOM 1350 N N . ILE A 1 171 ? 1.845 9.749 -0.959 1.00 88.12 171 ILE A N 1
ATOM 1351 C CA . ILE A 1 171 ? 1.913 10.534 -2.194 1.00 88.12 171 ILE A CA 1
ATOM 1352 C C . ILE A 1 171 ? 1.430 11.944 -1.884 1.00 88.12 171 ILE A C 1
ATOM 1354 O O . ILE A 1 171 ? 0.331 12.125 -1.358 1.00 88.12 171 ILE A O 1
ATOM 1358 N N . THR A 1 172 ? 2.228 12.940 -2.260 1.00 90.06 172 THR A N 1
ATOM 1359 C CA . THR A 1 172 ? 1.825 14.346 -2.192 1.00 90.06 172 THR A CA 1
ATOM 1360 C C . THR A 1 172 ? 0.952 14.695 -3.392 1.00 90.06 172 THR A C 1
ATOM 1362 O O . THR A 1 172 ? 1.338 14.518 -4.546 1.00 90.06 172 THR A O 1
ATOM 1365 N N . MET A 1 173 ? -0.225 15.234 -3.112 1.00 89.25 173 MET A N 1
ATOM 1366 C CA . MET A 1 173 ? -1.217 15.686 -4.076 1.00 89.25 173 MET A CA 1
ATOM 1367 C C . MET A 1 173 ? -1.441 17.190 -3.934 1.00 89.25 173 MET A C 1
ATOM 1369 O O . MET A 1 173 ? -1.270 17.773 -2.862 1.00 89.25 173 MET A O 1
ATOM 1373 N N . THR A 1 174 ? -1.866 17.832 -5.019 1.00 89.25 174 THR A N 1
ATOM 1374 C CA . THR A 1 174 ? -2.361 19.208 -4.955 1.00 89.25 174 THR A CA 1
ATOM 1375 C C . THR A 1 174 ? -3.808 19.191 -4.484 1.00 89.25 174 THR A C 1
ATOM 1377 O O . THR A 1 174 ? -4.704 18.792 -5.223 1.00 89.25 174 THR A O 1
ATOM 1380 N N . GLY A 1 175 ? -4.030 19.628 -3.252 1.00 86.38 175 GLY A N 1
ATOM 1381 C CA . GLY A 1 175 ? -5.353 19.756 -2.669 1.00 86.38 175 GLY A CA 1
ATOM 1382 C C . GLY A 1 175 ? -6.067 21.063 -3.026 1.00 86.38 175 GLY A C 1
ATOM 1383 O O . GLY A 1 175 ? -5.559 21.902 -3.785 1.00 86.38 175 GLY A O 1
ATOM 1384 N N . PRO A 1 176 ? -7.257 21.281 -2.439 1.00 83.94 176 PRO A N 1
ATOM 1385 C CA . PRO A 1 176 ? -8.017 22.512 -2.597 1.00 83.94 176 PRO A CA 1
ATOM 1386 C C . PRO A 1 176 ? -7.177 23.747 -2.253 1.00 83.94 176 PRO A C 1
ATOM 1388 O O . PRO A 1 176 ? -6.421 23.760 -1.281 1.00 83.94 176 PRO A O 1
ATOM 1391 N N . ALA A 1 177 ? -7.325 24.803 -3.056 1.00 86.69 177 ALA A N 1
ATOM 1392 C CA . ALA A 1 177 ? -6.558 26.047 -2.933 1.00 86.69 177 ALA A CA 1
ATOM 1393 C C . ALA A 1 177 ? -5.025 25.883 -3.064 1.00 86.69 177 ALA A C 1
ATOM 1395 O O . ALA A 1 177 ? -4.277 26.731 -2.582 1.00 86.69 177 ALA A O 1
ATOM 1396 N N . GLY A 1 178 ? -4.554 24.810 -3.713 1.00 87.00 178 GLY A N 1
ATOM 1397 C CA . GLY A 1 178 ? -3.129 24.581 -3.973 1.00 87.00 178 GLY A CA 1
ATOM 1398 C C . GLY A 1 178 ? -2.331 24.117 -2.753 1.00 87.00 178 GLY A C 1
ATOM 1399 O O . GLY A 1 178 ? -1.104 24.075 -2.811 1.00 87.00 178 GLY A O 1
ATOM 1400 N N . LYS A 1 179 ? -3.002 23.778 -1.646 1.00 87.12 179 LYS A N 1
AT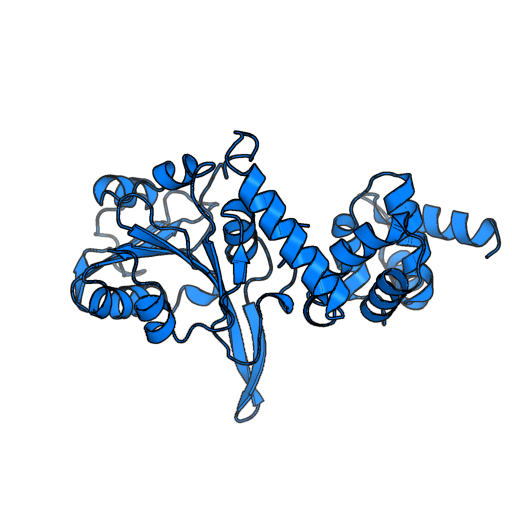OM 1401 C CA . LYS A 1 179 ? -2.342 23.242 -0.450 1.00 87.12 179 LYS A CA 1
ATOM 1402 C C . LYS A 1 179 ? -1.950 21.779 -0.668 1.00 87.12 179 LYS A C 1
ATOM 1404 O O . LYS A 1 179 ? -2.731 21.055 -1.284 1.00 87.12 179 LYS A O 1
ATOM 1409 N N . PRO A 1 180 ? -0.792 21.322 -0.163 1.00 86.25 180 PRO A N 1
ATOM 1410 C CA . PRO A 1 180 ? -0.443 19.911 -0.231 1.00 86.25 180 PRO A CA 1
ATOM 1411 C C . PRO A 1 180 ? -1.468 19.078 0.546 1.00 86.25 180 PRO A C 1
ATOM 1413 O O . PRO A 1 180 ? -1.892 19.446 1.642 1.00 86.25 180 PRO A O 1
ATOM 1416 N N . GLN A 1 181 ? -1.874 17.968 -0.055 1.00 88.62 181 GLN A N 1
ATOM 1417 C CA . GLN A 1 181 ? -2.620 16.887 0.576 1.00 88.62 181 GLN A CA 1
ATOM 1418 C C . GLN A 1 181 ? -1.814 15.603 0.440 1.00 88.62 181 GLN A C 1
ATOM 1420 O O . GLN A 1 181 ? -1.035 15.464 -0.500 1.00 88.62 181 GLN A O 1
ATOM 1425 N N . TYR A 1 182 ? -2.011 14.667 1.359 1.00 88.38 182 TYR A N 1
ATOM 1426 C CA . TYR A 1 182 ? -1.258 13.421 1.386 1.00 88.38 182 TYR A CA 1
ATOM 1427 C C . TYR A 1 182 ? -2.218 12.246 1.275 1.00 88.38 182 TYR A C 1
ATOM 1429 O O . TYR A 1 182 ? -3.231 12.188 1.971 1.00 88.38 182 TYR A O 1
ATOM 1437 N N . ALA A 1 183 ? -1.905 11.324 0.372 1.00 91.19 183 ALA A N 1
ATOM 1438 C CA . ALA A 1 183 ? -2.540 10.020 0.311 1.00 91.19 183 ALA A CA 1
ATOM 1439 C C . ALA A 1 183 ? -1.571 8.996 0.888 1.00 91.19 183 ALA A C 1
ATOM 1441 O O . ALA A 1 183 ? -0.482 8.824 0.351 1.00 91.19 183 ALA A O 1
ATOM 1442 N N . GLU A 1 184 ? -1.969 8.306 1.947 1.00 90.50 184 GLU A N 1
ATOM 1443 C CA . GLU A 1 184 ? -1.141 7.325 2.643 1.00 90.50 184 GLU A CA 1
ATOM 1444 C C . GLU A 1 184 ? -1.592 5.912 2.304 1.00 90.50 184 GLU A C 1
ATOM 1446 O O . GLU A 1 184 ? -2.770 5.669 2.024 1.00 90.50 184 GLU A O 1
ATOM 1451 N N . ARG A 1 185 ? -0.647 4.975 2.324 1.00 91.12 185 ARG A N 1
ATOM 1452 C CA . ARG A 1 185 ? -0.872 3.544 2.152 1.00 91.12 185 ARG A CA 1
ATOM 1453 C C . ARG A 1 185 ? -0.798 2.861 3.508 1.00 91.12 185 ARG A C 1
ATOM 1455 O O . ARG A 1 185 ? 0.177 3.010 4.230 1.00 91.12 185 ARG A O 1
ATOM 1462 N N . ILE A 1 186 ? -1.803 2.044 3.795 1.00 91.62 186 ILE A N 1
ATOM 1463 C CA . ILE A 1 186 ? -1.933 1.313 5.055 1.00 91.62 186 ILE A CA 1
ATOM 1464 C C . ILE A 1 186 ? -2.045 -0.166 4.738 1.00 91.62 186 ILE A C 1
ATOM 1466 O O . ILE A 1 186 ? -2.753 -0.552 3.801 1.00 91.62 186 ILE A O 1
ATOM 1470 N N . PHE A 1 187 ? -1.401 -1.002 5.543 1.00 91.50 187 PHE A N 1
ATOM 1471 C CA . PHE A 1 187 ? -1.658 -2.435 5.528 1.00 91.50 187 PHE A CA 1
ATOM 1472 C C . PHE A 1 187 ? -2.416 -2.861 6.779 1.00 91.50 187 PHE A C 1
ATOM 1474 O O . PHE A 1 187 ? -2.003 -2.569 7.891 1.00 91.50 187 PHE A O 1
ATOM 1481 N N . ILE A 1 188 ? -3.517 -3.581 6.588 1.00 92.44 188 ILE A N 1
ATOM 1482 C CA . ILE A 1 188 ? -4.346 -4.154 7.643 1.00 92.44 188 ILE A CA 1
ATOM 1483 C C . ILE A 1 188 ? -4.109 -5.661 7.646 1.00 92.44 188 ILE A C 1
ATOM 1485 O O . ILE A 1 188 ? -4.419 -6.356 6.669 1.00 92.44 188 ILE A O 1
ATOM 1489 N N . SER A 1 189 ? -3.579 -6.173 8.749 1.00 88.38 189 SER A N 1
ATOM 1490 C CA . SER A 1 189 ? -3.308 -7.593 8.928 1.00 88.38 189 SER A CA 1
ATOM 1491 C C . SER A 1 189 ? -4.601 -8.427 8.913 1.00 88.38 189 SER A C 1
ATOM 1493 O O . SER A 1 189 ? -5.697 -7.916 9.198 1.00 88.38 189 SER A O 1
ATOM 1495 N N . PRO A 1 190 ? -4.510 -9.740 8.639 1.00 85.56 190 PRO A N 1
ATOM 1496 C CA . PRO A 1 190 ? -5.521 -10.691 9.103 1.00 85.56 190 PRO A CA 1
ATOM 1497 C C . PRO A 1 190 ? -5.677 -10.627 10.639 1.00 85.56 190 PRO A C 1
ATOM 1499 O O . PRO A 1 190 ? -4.783 -10.115 11.321 1.00 85.56 190 PRO A O 1
ATOM 1502 N N . PRO A 1 191 ? -6.793 -11.122 11.204 1.00 84.69 191 PRO A N 1
ATOM 1503 C CA . PRO A 1 191 ? -6.948 -11.179 12.651 1.00 84.69 191 PRO A CA 1
ATOM 1504 C C . PRO A 1 191 ? -5.951 -12.179 13.261 1.00 84.69 191 PRO A C 1
ATOM 1506 O O . PRO A 1 191 ? -5.843 -13.316 12.802 1.00 84.69 191 PRO A O 1
ATOM 1509 N N . VAL A 1 192 ? -5.246 -11.763 14.310 1.00 77.81 192 VAL A N 1
ATOM 1510 C CA . VAL A 1 192 ? -4.250 -12.538 15.058 1.00 77.81 192 VAL A CA 1
ATOM 1511 C C . VAL A 1 192 ? -4.645 -12.496 16.523 1.00 77.81 192 VAL A C 1
ATOM 1513 O O . VAL A 1 192 ? -4.704 -11.422 17.111 1.00 77.81 192 VAL A O 1
ATOM 1516 N N . GLN A 1 193 ? -4.976 -13.645 17.115 1.00 79.19 193 GLN A N 1
ATOM 1517 C CA . GLN A 1 193 ? -5.360 -13.733 18.536 1.00 79.19 193 GLN A CA 1
ATOM 1518 C C . GLN A 1 193 ? -6.465 -12.733 18.951 1.00 79.19 193 GLN A C 1
ATOM 1520 O O . GLN A 1 193 ? -6.480 -12.225 20.068 1.00 79.19 193 GLN A O 1
ATOM 1525 N N . GLY A 1 194 ? -7.409 -12.450 18.045 1.00 83.38 194 GLY A N 1
ATOM 1526 C CA . GLY A 1 194 ? -8.505 -11.507 18.292 1.00 83.38 194 GLY A CA 1
ATOM 1527 C C . GLY A 1 194 ? -8.151 -10.031 18.082 1.00 83.38 194 GLY A C 1
ATOM 1528 O O . GLY A 1 194 ? -8.952 -9.181 18.459 1.00 83.38 194 GLY A O 1
ATOM 1529 N N . TRP A 1 195 ? -7.004 -9.731 17.473 1.00 88.06 195 TRP A N 1
ATOM 1530 C CA . TRP A 1 195 ? -6.561 -8.380 17.131 1.00 88.06 195 TRP A CA 1
ATOM 1531 C C . TRP A 1 195 ? -6.304 -8.236 15.637 1.00 88.06 195 TRP A C 1
ATOM 1533 O O . TRP A 1 195 ? -5.844 -9.169 14.985 1.00 88.06 195 TRP A O 1
ATOM 1543 N N . ARG A 1 196 ? -6.533 -7.048 15.087 1.00 89.88 196 ARG A N 1
ATOM 1544 C CA . ARG A 1 196 ? -5.980 -6.641 13.790 1.00 89.88 196 ARG A CA 1
ATOM 1545 C C . ARG A 1 196 ? -4.920 -5.585 13.996 1.00 89.88 196 ARG A C 1
ATOM 1547 O O . ARG A 1 196 ? -4.964 -4.835 14.964 1.00 89.88 196 ARG A O 1
ATOM 1554 N N . ILE A 1 197 ? -3.980 -5.536 13.067 1.00 88.94 197 ILE A N 1
ATOM 1555 C CA . ILE A 1 197 ? -2.800 -4.691 13.170 1.00 88.94 197 ILE A CA 1
ATOM 1556 C C . ILE A 1 197 ? -2.693 -3.893 11.885 1.00 88.94 197 ILE A C 1
ATOM 1558 O O . ILE A 1 197 ? -2.730 -4.440 10.782 1.00 88.94 197 ILE A O 1
ATOM 1562 N N . LEU A 1 198 ? -2.666 -2.581 12.049 1.00 91.44 198 LEU A N 1
ATOM 1563 C CA . LEU A 1 198 ? -2.593 -1.593 10.997 1.00 91.44 198 LEU A CA 1
ATOM 1564 C C . LEU A 1 198 ? -1.167 -1.065 10.979 1.00 91.44 198 LEU A C 1
ATOM 1566 O O . LEU A 1 198 ? -0.725 -0.463 11.951 1.00 91.44 198 LEU A O 1
ATOM 1570 N N . PHE A 1 199 ? -0.471 -1.292 9.877 1.00 88.31 199 PHE A N 1
ATOM 1571 C CA . PHE A 1 199 ? 0.871 -0.781 9.640 1.00 88.31 199 PHE A CA 1
ATOM 1572 C C . PHE A 1 199 ? 0.796 0.516 8.864 1.00 88.31 199 PHE A C 1
ATOM 1574 O O . PHE A 1 199 ? 0.071 0.594 7.861 1.00 88.31 199 PHE A O 1
ATOM 1581 N N . LEU A 1 200 ? 1.563 1.493 9.331 1.00 85.12 200 LEU A N 1
ATOM 1582 C CA . LEU A 1 200 ? 1.487 2.877 8.902 1.00 85.12 200 LEU A CA 1
ATOM 1583 C C . LEU A 1 200 ? 2.856 3.407 8.493 1.00 85.12 200 LEU A C 1
ATOM 1585 O O . LEU A 1 200 ? 3.904 2.897 8.893 1.00 85.12 200 LEU A O 1
ATOM 1589 N N . GLY A 1 201 ? 2.799 4.460 7.688 1.00 76.31 201 GLY A N 1
ATOM 1590 C CA . GLY A 1 201 ? 3.950 5.230 7.263 1.00 76.31 201 GLY A CA 1
ATOM 1591 C C . GLY A 1 201 ? 4.432 6.229 8.311 1.00 76.31 201 GLY A C 1
ATOM 1592 O O . GLY A 1 201 ? 3.735 6.512 9.282 1.00 76.31 201 GLY A O 1
ATOM 1593 N N . HIS A 1 202 ? 5.606 6.818 8.078 1.00 70.44 202 HIS A N 1
ATOM 1594 C CA . HIS A 1 202 ? 6.198 7.801 8.989 1.00 70.44 202 HIS A CA 1
ATOM 1595 C C . HIS A 1 202 ? 5.392 9.099 9.099 1.00 70.44 202 HIS A C 1
ATOM 1597 O O . HIS A 1 202 ? 5.255 9.662 10.182 1.00 70.44 202 HIS A O 1
ATOM 1603 N N . GLU A 1 203 ? 4.794 9.542 7.995 1.00 70.06 203 GLU A N 1
ATOM 1604 C CA . GLU A 1 203 ? 3.962 10.753 7.970 1.00 70.06 203 GLU A CA 1
ATOM 1605 C C . GLU A 1 203 ? 2.705 10.640 8.857 1.00 70.06 203 GLU A C 1
ATOM 1607 O O . GLU A 1 203 ? 2.154 11.651 9.293 1.00 70.06 203 GLU A O 1
ATOM 1612 N N . SER A 1 204 ? 2.304 9.417 9.223 1.00 68.00 204 SER A N 1
ATOM 1613 C CA . SER A 1 204 ? 1.143 9.159 10.076 1.00 68.00 204 SER A CA 1
ATOM 1614 C C . SER A 1 204 ? 1.415 9.388 11.574 1.00 68.00 204 SER A C 1
ATOM 1616 O O . SER A 1 204 ? 0.482 9.275 12.372 1.00 68.00 204 SER A O 1
ATOM 1618 N N . LEU A 1 205 ? 2.651 9.721 11.986 1.00 67.94 205 LEU A N 1
ATOM 1619 C CA . LEU A 1 205 ? 3.023 9.919 13.399 1.00 67.94 205 LEU A CA 1
ATOM 1620 C C . LEU A 1 205 ? 2.097 10.920 14.108 1.00 67.94 205 LEU A C 1
ATOM 1622 O O . LEU A 1 205 ? 1.638 10.665 15.221 1.00 67.94 205 LEU A O 1
ATOM 1626 N N . GLY A 1 206 ? 1.758 12.025 13.438 1.00 71.06 206 GLY A N 1
ATOM 1627 C CA . GLY A 1 206 ? 0.872 13.058 13.987 1.00 71.06 206 GLY A CA 1
ATOM 1628 C C . GLY A 1 206 ? -0.579 12.608 14.195 1.00 71.06 206 GLY A C 1
ATOM 1629 O O . GLY A 1 206 ? -1.342 13.306 14.855 1.00 71.06 206 GLY A O 1
ATOM 1630 N N . HIS A 1 207 ? -0.969 11.456 13.649 1.00 78.94 207 HIS A N 1
ATOM 1631 C CA . HIS A 1 207 ? -2.337 10.938 13.685 1.00 78.94 207 HIS A CA 1
ATOM 1632 C C . HIS A 1 207 ? -2.490 9.666 14.522 1.00 78.94 207 HIS A C 1
ATOM 1634 O O . HIS A 1 207 ? -3.604 9.173 14.691 1.00 78.94 207 HIS A O 1
ATOM 1640 N N . LEU A 1 208 ? -1.393 9.127 15.054 1.00 84.31 208 LEU A N 1
ATOM 1641 C CA . LEU A 1 208 ? -1.364 7.786 15.626 1.00 84.31 208 LEU A CA 1
ATOM 1642 C C . LEU A 1 208 ? -2.277 7.638 16.860 1.00 84.31 208 LEU A C 1
ATOM 1644 O O . LEU A 1 208 ? -3.050 6.682 16.954 1.00 84.31 208 LEU A O 1
ATOM 1648 N N . VAL A 1 209 ? -2.239 8.614 17.773 1.00 84.69 209 VAL A N 1
ATOM 1649 C CA . VAL A 1 209 ? -3.111 8.660 18.963 1.00 84.69 209 VAL A CA 1
ATOM 1650 C C . VAL A 1 209 ? -4.566 8.893 18.569 1.00 84.69 209 VAL A C 1
ATOM 1652 O O . VAL A 1 209 ? -5.438 8.144 19.004 1.00 84.69 209 VAL A O 1
ATOM 1655 N N . ASP A 1 210 ? -4.822 9.866 17.693 1.00 88.25 210 ASP A N 1
ATOM 1656 C CA . ASP A 1 210 ? -6.170 10.164 17.199 1.00 88.25 210 ASP A CA 1
ATOM 1657 C C . ASP A 1 210 ? -6.816 8.926 16.566 1.00 88.25 210 ASP A C 1
ATOM 1659 O O . ASP A 1 210 ? -8.004 8.659 16.752 1.00 88.25 210 ASP A O 1
ATOM 1663 N N . TRP A 1 211 ? -6.040 8.137 15.823 1.00 90.62 211 TRP A N 1
ATOM 1664 C CA . TRP A 1 211 ? -6.521 6.899 15.223 1.00 90.62 211 TRP A CA 1
ATOM 1665 C C . TRP A 1 211 ? -6.819 5.840 16.272 1.00 90.62 211 TRP A C 1
ATOM 1667 O O . TRP A 1 211 ? -7.874 5.216 16.190 1.00 90.62 211 TRP A O 1
ATOM 1677 N N . ALA A 1 212 ? -5.947 5.651 17.264 1.00 90.38 212 ALA A N 1
ATOM 1678 C CA . ALA A 1 212 ? -6.213 4.728 18.363 1.00 90.38 212 ALA A CA 1
ATOM 1679 C C . ALA A 1 212 ? -7.469 5.135 19.154 1.00 90.38 212 ALA A C 1
ATOM 1681 O O . ALA A 1 212 ? -8.302 4.282 19.454 1.00 90.38 212 ALA A O 1
ATOM 1682 N N . ASP A 1 213 ? -7.684 6.423 19.419 1.00 90.69 213 ASP A N 1
ATOM 1683 C CA . ASP A 1 213 ? -8.903 6.895 20.080 1.00 90.69 213 ASP A CA 1
ATOM 1684 C C . ASP A 1 213 ? -10.148 6.566 19.267 1.00 90.69 213 ASP A C 1
ATOM 1686 O O . ASP A 1 213 ? -11.049 5.873 19.747 1.00 90.69 213 ASP A O 1
ATOM 1690 N N . ARG A 1 214 ? -10.173 6.984 18.005 1.00 93.25 214 ARG A N 1
ATOM 1691 C CA . ARG A 1 214 ? -11.304 6.746 17.104 1.00 93.25 214 ARG A CA 1
ATOM 1692 C C . ARG A 1 214 ? -11.597 5.258 16.935 1.00 93.25 214 ARG A C 1
ATOM 1694 O O . ARG A 1 214 ? -12.742 4.828 17.076 1.00 93.25 214 ARG A O 1
ATOM 1701 N N . LEU A 1 215 ? -10.557 4.458 16.708 1.00 94.62 215 LEU A N 1
ATOM 1702 C CA . LEU A 1 215 ? -10.675 3.013 16.550 1.00 94.62 215 LEU A CA 1
ATOM 1703 C C . LEU A 1 215 ? -11.115 2.325 17.838 1.00 94.62 215 LEU A C 1
ATOM 1705 O O . LEU A 1 215 ? -11.938 1.418 17.769 1.00 94.62 215 LEU A O 1
ATOM 1709 N N . SER A 1 216 ? -10.648 2.765 19.008 1.00 94.06 216 SER A N 1
ATOM 1710 C CA . SER A 1 216 ? -11.125 2.226 20.284 1.00 94.06 216 SER A CA 1
ATOM 1711 C C . SER A 1 216 ? -12.611 2.517 20.515 1.00 94.06 216 SER A C 1
ATOM 1713 O O . SER A 1 216 ? -13.294 1.713 21.137 1.00 94.06 216 SER A O 1
ATOM 1715 N N . GLY A 1 217 ? -13.143 3.619 19.975 1.00 93.88 217 GLY A N 1
ATOM 1716 C CA . GLY A 1 217 ? -14.572 3.938 20.045 1.00 93.88 217 GLY A CA 1
ATOM 1717 C C . GLY A 1 217 ? -15.456 2.954 19.276 1.00 93.88 217 GLY A C 1
ATOM 1718 O O . GLY A 1 217 ? -16.571 2.667 19.706 1.00 93.88 217 GLY A O 1
ATOM 1719 N N . VAL A 1 218 ? -14.958 2.406 18.162 1.00 94.81 218 VAL A N 1
ATOM 1720 C CA . VAL A 1 218 ? -15.707 1.455 17.319 1.00 94.81 218 VAL A CA 1
ATOM 1721 C C . VAL A 1 218 ? -15.340 -0.011 17.572 1.00 94.81 218 VAL A C 1
ATOM 1723 O O . VAL A 1 218 ? -16.169 -0.890 17.353 1.00 94.81 218 VAL A O 1
ATOM 1726 N N . CYS A 1 219 ? -14.128 -0.284 18.059 1.00 92.94 219 CYS A N 1
ATOM 1727 C CA . CYS A 1 219 ? -13.596 -1.630 18.310 1.00 92.94 219 CYS A CA 1
ATOM 1728 C C . CYS A 1 219 ? -13.514 -1.985 19.809 1.00 92.94 219 CYS A C 1
ATOM 1730 O O . CYS A 1 219 ? -13.067 -3.075 20.166 1.00 92.94 219 CYS A O 1
ATOM 1732 N N . GLY A 1 220 ? -13.902 -1.068 20.700 1.00 92.38 220 GLY A N 1
ATOM 1733 C CA . GLY A 1 220 ? -13.814 -1.193 22.161 1.00 92.38 220 GLY A CA 1
ATOM 1734 C C . GLY A 1 220 ? -12.409 -0.951 22.723 1.00 92.38 220 GLY A C 1
ATOM 1735 O O . GLY A 1 220 ? -12.253 -0.317 23.763 1.00 92.38 220 GLY A O 1
ATOM 1736 N N . GLU A 1 221 ? -11.362 -1.404 22.033 1.00 92.81 221 GLU A N 1
ATOM 1737 C CA . GLU A 1 221 ? -9.974 -1.233 22.468 1.00 92.81 221 GLU A CA 1
ATOM 1738 C C . GLU A 1 221 ? -9.041 -1.106 21.260 1.00 92.81 221 GLU A C 1
ATOM 1740 O O . GLU A 1 221 ? -9.154 -1.865 20.291 1.00 92.81 221 GLU A O 1
ATOM 1745 N N . ALA A 1 222 ? -8.132 -0.134 21.314 1.00 91.81 222 ALA A N 1
ATOM 1746 C CA . ALA A 1 222 ? -7.098 0.047 20.307 1.00 91.81 222 ALA A CA 1
ATOM 1747 C C . ALA A 1 222 ? -5.820 0.596 20.932 1.00 91.81 222 ALA A C 1
ATOM 1749 O O . ALA A 1 222 ? -5.867 1.456 21.814 1.00 91.81 222 ALA A O 1
ATOM 1750 N N . HIS A 1 223 ? -4.679 0.094 20.480 1.00 89.44 223 HIS A N 1
ATOM 1751 C CA . HIS A 1 223 ? -3.375 0.515 20.957 1.00 89.44 223 HIS A CA 1
ATOM 1752 C C . HIS A 1 223 ? -2.568 1.106 19.811 1.00 89.44 223 HIS A C 1
ATOM 1754 O O . HIS A 1 223 ? -2.665 0.645 18.680 1.00 89.44 223 HIS A O 1
ATOM 1760 N N . ALA A 1 224 ? -1.752 2.101 20.104 1.00 86.75 224 ALA A N 1
ATOM 1761 C CA . ALA A 1 224 ? -0.828 2.712 19.164 1.00 86.75 224 ALA A CA 1
ATOM 1762 C C . ALA A 1 224 ? 0.599 2.468 19.646 1.00 86.75 224 ALA A C 1
ATOM 1764 O O . ALA A 1 224 ? 0.847 2.519 20.847 1.00 86.75 224 ALA A O 1
ATOM 1765 N N . TYR A 1 225 ? 1.511 2.209 18.716 1.00 81.94 225 TYR A N 1
ATOM 1766 C CA . TYR A 1 225 ? 2.904 1.901 19.005 1.00 81.94 225 TYR A CA 1
ATOM 1767 C C . TYR A 1 225 ? 3.825 2.558 17.977 1.00 81.94 225 TYR A C 1
ATOM 1769 O O . TYR A 1 225 ? 3.482 2.665 16.794 1.00 81.94 225 TYR A O 1
ATOM 1777 N N . TYR A 1 226 ? 5.002 2.963 18.437 1.00 78.12 226 TYR A N 1
ATOM 1778 C CA . TYR A 1 226 ? 6.112 3.414 17.606 1.00 78.12 226 TYR A CA 1
ATOM 1779 C C . TYR A 1 226 ? 7.407 2.842 18.158 1.00 78.12 226 TYR A C 1
ATOM 1781 O O . TYR A 1 226 ? 7.641 2.964 19.358 1.00 78.12 226 TYR A O 1
ATOM 1789 N N . ASN A 1 227 ? 8.233 2.273 17.284 1.00 72.00 227 ASN A N 1
ATOM 1790 C CA . ASN A 1 227 ? 9.578 1.818 17.615 1.00 72.00 227 ASN A CA 1
ATOM 1791 C C . ASN A 1 227 ? 10.579 2.421 16.615 1.00 72.00 227 ASN A C 1
ATOM 1793 O O . ASN A 1 227 ? 10.413 2.250 15.397 1.00 72.00 227 ASN A O 1
ATOM 1797 N N . ASP A 1 228 ? 11.586 3.141 17.120 1.00 65.06 228 ASP A N 1
ATOM 1798 C CA . ASP A 1 228 ? 12.698 3.609 16.298 1.00 65.06 228 ASP A CA 1
ATOM 1799 C C . ASP A 1 228 ? 13.680 2.457 16.037 1.00 65.06 228 ASP A C 1
ATOM 1801 O O . ASP A 1 228 ? 14.282 1.881 16.942 1.00 65.06 228 ASP A O 1
ATOM 1805 N N . ALA A 1 229 ? 13.881 2.150 14.754 1.00 58.50 229 ALA A N 1
ATOM 1806 C CA . ALA A 1 229 ? 14.813 1.124 14.294 1.00 58.50 229 ALA A CA 1
ATOM 1807 C C . ALA A 1 229 ? 16.270 1.372 14.681 1.00 58.50 229 ALA A C 1
ATOM 1809 O O . ALA A 1 229 ? 17.082 0.443 14.618 1.00 58.50 229 ALA A O 1
ATOM 1810 N N . TYR A 1 230 ? 16.609 2.615 15.010 1.00 55.91 230 TYR A N 1
ATOM 1811 C CA . TYR A 1 230 ? 17.973 3.047 15.262 1.00 55.91 230 TYR A CA 1
ATOM 1812 C C . TYR A 1 230 ? 18.285 3.244 16.744 1.00 55.91 230 TYR A C 1
ATOM 1814 O O . TYR A 1 230 ? 19.457 3.121 17.107 1.00 55.91 230 TYR A O 1
ATOM 1822 N N . ASP A 1 231 ? 17.275 3.484 17.582 1.00 54.94 231 ASP A N 1
ATOM 1823 C CA . ASP A 1 231 ? 17.434 3.666 19.023 1.00 54.94 231 ASP A CA 1
ATOM 1824 C C . ASP A 1 231 ? 16.310 2.944 19.783 1.00 54.94 231 ASP A C 1
ATOM 1826 O O . ASP A 1 231 ? 15.162 3.379 19.803 1.00 54.94 231 ASP A O 1
ATOM 1830 N N . SER A 1 232 ? 16.635 1.803 20.400 1.00 53.62 232 SER A N 1
ATOM 1831 C CA . SER A 1 232 ? 15.659 0.964 21.114 1.00 53.62 232 SER A CA 1
ATOM 1832 C C . SER A 1 232 ? 15.122 1.597 22.401 1.00 53.62 232 SER A C 1
ATOM 1834 O O . SER A 1 232 ? 14.204 1.049 23.009 1.00 53.62 232 SER A O 1
ATOM 1836 N N . ASP A 1 233 ? 15.711 2.713 22.836 1.00 53.91 233 ASP A N 1
ATOM 1837 C CA . ASP A 1 233 ? 15.296 3.429 24.041 1.00 53.91 233 ASP A CA 1
ATOM 1838 C C . ASP A 1 233 ? 14.230 4.510 23.743 1.00 53.91 233 ASP A C 1
ATOM 1840 O O . ASP A 1 233 ? 13.575 4.990 24.675 1.00 53.91 233 ASP A O 1
ATOM 1844 N N . ASP A 1 234 ? 13.994 4.832 22.460 1.00 57.00 234 ASP A N 1
ATOM 1845 C CA . ASP A 1 234 ? 13.011 5.812 21.980 1.00 57.00 234 ASP A CA 1
ATOM 1846 C C . ASP A 1 234 ? 11.805 5.110 21.340 1.00 57.00 234 ASP A C 1
ATOM 1848 O O . ASP A 1 234 ? 11.620 5.039 20.122 1.00 57.00 234 ASP A O 1
ATOM 1852 N N . GLY A 1 235 ? 10.945 4.577 22.202 1.00 63.41 235 GLY A N 1
ATOM 1853 C CA . GLY A 1 235 ? 9.711 3.925 21.798 1.00 63.41 235 GLY A CA 1
ATOM 1854 C C . GLY A 1 235 ? 8.485 4.486 22.507 1.00 63.41 235 GLY A C 1
ATOM 1855 O O . GLY A 1 235 ? 8.535 4.925 23.655 1.00 63.41 235 GLY A O 1
ATOM 1856 N N . PHE A 1 236 ? 7.357 4.472 21.806 1.00 74.12 236 PHE A N 1
ATOM 1857 C CA . PHE A 1 236 ? 6.092 5.011 22.287 1.00 74.12 236 PHE A CA 1
ATOM 1858 C C . PHE A 1 236 ? 4.995 3.949 22.267 1.00 74.12 236 PHE A C 1
ATOM 1860 O O . PHE A 1 236 ? 4.927 3.111 21.364 1.00 74.12 236 PHE A O 1
ATOM 1867 N N . TRP A 1 237 ? 4.088 4.030 23.243 1.00 79.38 237 TRP A N 1
ATOM 1868 C CA . TRP A 1 237 ? 2.856 3.259 23.235 1.00 79.38 237 TRP A CA 1
ATOM 1869 C C . TRP A 1 237 ? 1.672 4.025 23.836 1.00 79.38 237 TRP A C 1
ATOM 1871 O O . TRP A 1 237 ? 1.805 4.878 24.715 1.00 79.38 237 TRP A O 1
ATOM 1881 N N . TYR A 1 238 ? 0.474 3.685 23.377 1.00 84.06 238 TYR A N 1
ATOM 1882 C CA . TYR A 1 238 ? -0.782 4.283 23.807 1.00 84.06 238 TYR A CA 1
ATOM 1883 C C . TYR A 1 238 ? -1.903 3.259 23.796 1.00 84.06 238 TYR A C 1
ATOM 1885 O O . TYR A 1 238 ? -1.956 2.411 22.915 1.00 84.06 238 TYR A O 1
ATOM 1893 N N . VAL A 1 239 ? -2.818 3.355 24.758 1.00 86.81 239 VAL A N 1
ATOM 1894 C CA . VAL A 1 239 ? -4.005 2.506 24.875 1.00 86.81 239 VAL A CA 1
ATOM 1895 C C . VAL A 1 239 ? -5.243 3.389 24.981 1.00 86.81 239 VAL A C 1
ATOM 1897 O O . VAL A 1 239 ? -5.442 4.091 25.981 1.00 86.81 239 VAL A O 1
ATOM 1900 N N . GLY A 1 240 ? -6.096 3.297 23.964 1.00 88.19 240 GLY A N 1
ATOM 1901 C CA . GLY A 1 240 ? -7.458 3.812 23.957 1.00 88.19 240 GLY A CA 1
ATOM 1902 C C . GLY A 1 240 ? -8.464 2.701 24.266 1.00 88.19 240 GLY A C 1
ATOM 1903 O O . GLY A 1 240 ? -8.334 1.571 23.787 1.00 88.19 240 GLY A O 1
ATOM 1904 N N . ARG A 1 241 ? -9.488 3.019 25.060 1.00 90.19 241 ARG A N 1
ATOM 1905 C CA . ARG A 1 241 ? -10.639 2.146 25.337 1.00 90.19 241 ARG A CA 1
ATOM 1906 C C . ARG A 1 241 ? -11.927 2.938 25.216 1.00 90.19 241 ARG A C 1
ATOM 1908 O O . ARG A 1 241 ? -12.038 4.012 25.806 1.00 90.19 241 ARG A O 1
ATOM 1915 N N . ASP A 1 242 ? -12.884 2.408 24.464 1.00 89.00 242 ASP A N 1
ATOM 1916 C CA . ASP A 1 242 ? -14.208 3.003 24.257 1.00 89.00 242 ASP A CA 1
ATOM 1917 C C . ASP A 1 242 ? -14.155 4.497 23.863 1.00 89.00 242 ASP A C 1
ATOM 1919 O O . ASP A 1 242 ? -14.942 5.320 24.340 1.00 89.00 242 ASP A O 1
ATOM 1923 N N . GLY A 1 243 ? -13.189 4.875 23.019 1.00 84.00 243 GLY A N 1
ATOM 1924 C CA . GLY A 1 243 ? -13.015 6.248 22.539 1.00 84.00 243 GLY A CA 1
ATOM 1925 C C . GLY A 1 243 ? -12.333 7.187 23.533 1.00 84.00 243 GLY A C 1
ATOM 1926 O O . GLY A 1 243 ? -12.463 8.405 23.409 1.00 84.00 243 GLY A O 1
ATOM 1927 N N . ARG A 1 244 ? -11.674 6.650 24.566 1.00 78.81 244 ARG A N 1
ATOM 1928 C CA . ARG A 1 244 ? -11.019 7.430 25.620 1.00 78.81 244 ARG A CA 1
ATOM 1929 C C . ARG A 1 244 ? -9.606 6.939 25.887 1.00 78.81 244 ARG A C 1
ATOM 1931 O O . ARG A 1 244 ? -9.364 5.734 25.970 1.00 78.81 244 ARG A O 1
ATOM 1938 N N . ARG A 1 245 ? -8.713 7.886 26.181 1.00 77.75 245 ARG A N 1
ATOM 1939 C CA . ARG A 1 245 ? -7.383 7.599 26.722 1.00 77.75 245 ARG A CA 1
ATOM 1940 C C . ARG A 1 245 ? -7.489 6.780 28.000 1.00 77.75 245 ARG A C 1
ATOM 1942 O O . ARG A 1 245 ? -8.116 7.208 28.969 1.00 77.75 245 ARG A O 1
ATOM 1949 N N . HIS A 1 246 ? -6.842 5.619 28.004 1.00 71.69 246 HIS A N 1
ATOM 1950 C CA . HIS A 1 246 ? -6.770 4.751 29.171 1.00 71.69 246 HIS A CA 1
ATOM 1951 C C . HIS A 1 246 ? -5.370 4.737 29.796 1.00 71.69 246 HIS A C 1
ATOM 1953 O O . HIS A 1 246 ? -5.261 4.838 31.016 1.00 71.69 246 HIS A O 1
ATOM 1959 N N . ARG A 1 247 ? -4.301 4.625 28.990 1.00 70.12 247 ARG A N 1
ATOM 1960 C CA . ARG A 1 247 ? -2.902 4.595 29.468 1.00 70.12 247 ARG A CA 1
ATOM 1961 C C . ARG A 1 247 ? -1.915 4.913 28.331 1.00 70.12 247 ARG A C 1
ATOM 1963 O O . ARG A 1 247 ? -2.218 4.597 27.187 1.00 70.12 247 ARG A O 1
ATOM 1970 N N . GLY A 1 248 ? -0.750 5.489 28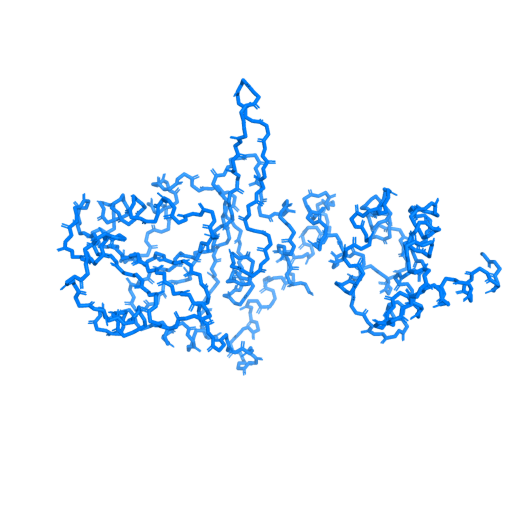.635 1.00 60.94 248 GLY A N 1
ATOM 1971 C CA . GLY A 1 248 ? 0.407 5.528 27.720 1.00 60.94 248 GLY A CA 1
ATOM 1972 C C . GLY A 1 248 ? 1.265 6.797 27.850 1.00 60.94 248 GLY A C 1
ATOM 1973 O O . GLY A 1 248 ? 0.674 7.862 28.077 1.00 60.94 248 GLY A O 1
ATOM 1974 N N . PRO A 1 249 ? 2.604 6.708 27.700 1.00 57.78 249 PRO A N 1
ATOM 1975 C CA . PRO A 1 249 ? 3.509 7.857 27.687 1.00 57.78 249 PRO A CA 1
ATOM 1976 C C . PRO A 1 249 ? 3.334 8.644 26.384 1.00 57.78 249 PRO A C 1
ATOM 1978 O O . PRO A 1 249 ? 3.973 8.360 25.384 1.00 57.78 249 PRO A O 1
ATOM 1981 N N . PHE A 1 250 ? 2.441 9.631 26.360 1.00 53.75 250 PHE A N 1
ATOM 1982 C CA . PHE A 1 250 ? 2.403 10.626 25.282 1.00 53.75 250 PHE A CA 1
ATOM 1983 C C . PHE A 1 250 ? 2.700 11.993 25.880 1.00 53.75 250 PHE A C 1
ATOM 1985 O O . PHE A 1 250 ? 1.792 12.792 26.117 1.00 53.75 250 PHE A O 1
ATOM 1992 N N . SER A 1 251 ? 3.975 12.231 26.156 1.00 47.44 251 SER A N 1
ATOM 1993 C CA . SER A 1 251 ? 4.555 13.561 26.074 1.00 47.44 251 SER A CA 1
ATOM 1994 C C . SER A 1 251 ? 6.016 13.411 25.654 1.00 47.44 251 SER A C 1
ATOM 1996 O O . SER A 1 251 ? 6.777 12.650 26.237 1.00 47.44 251 SER A O 1
ATOM 1998 N N . PHE A 1 252 ? 6.419 14.160 24.630 1.00 46.09 252 PHE A N 1
ATOM 1999 C CA . PHE A 1 252 ? 7.838 14.399 24.340 1.00 46.09 252 PHE A CA 1
ATOM 2000 C C . PHE A 1 252 ? 8.489 15.297 25.418 1.00 46.09 252 PHE A C 1
ATOM 2002 O O . PHE A 1 252 ? 9.637 15.704 25.272 1.00 46.09 252 PHE A O 1
ATOM 2009 N N . GLU A 1 253 ? 7.735 15.649 26.468 1.00 39.56 253 GLU A N 1
ATOM 2010 C CA . GLU A 1 253 ? 8.051 16.692 27.443 1.00 39.56 253 GLU A CA 1
ATOM 2011 C C . GLU A 1 253 ? 8.057 16.199 28.903 1.00 39.56 253 GLU A C 1
ATOM 2013 O O . GLU A 1 253 ? 8.659 16.880 29.729 1.00 39.56 253 GLU A O 1
ATOM 2018 N N . ASP A 1 254 ? 7.473 15.038 29.246 1.00 43.62 254 ASP A N 1
ATOM 2019 C CA . ASP A 1 254 ? 7.510 14.517 30.625 1.00 43.62 254 ASP A CA 1
ATOM 2020 C C . ASP A 1 254 ? 8.407 13.280 30.734 1.00 43.62 254 ASP A C 1
ATOM 2022 O O . ASP A 1 254 ? 8.088 12.184 30.277 1.00 43.62 254 ASP A O 1
ATOM 2026 N N . GLU A 1 255 ? 9.545 13.462 31.400 1.00 43.53 255 GLU A N 1
ATOM 2027 C CA . GLU A 1 255 ? 10.596 12.456 31.586 1.00 43.53 255 GLU A CA 1
ATOM 2028 C C . GLU A 1 255 ? 10.263 11.351 32.618 1.00 43.53 255 GLU A C 1
ATOM 2030 O O . GLU A 1 255 ? 11.135 10.540 32.930 1.00 43.53 255 GLU A O 1
ATOM 2035 N N . GLU A 1 256 ? 9.040 11.284 33.165 1.00 43.00 256 GLU A N 1
ATOM 2036 C CA . GLU A 1 256 ? 8.734 10.445 34.344 1.00 43.00 256 GLU A CA 1
ATOM 2037 C C . GLU A 1 256 ? 7.821 9.220 34.125 1.00 43.00 256 GLU A C 1
ATOM 2039 O O . GLU A 1 256 ? 7.657 8.435 35.061 1.00 43.00 256 GLU A O 1
ATOM 2044 N N . ASP A 1 257 ? 7.278 8.970 32.929 1.00 46.84 257 ASP A N 1
ATOM 2045 C CA . ASP A 1 257 ? 6.500 7.741 32.687 1.00 46.84 257 ASP A CA 1
ATOM 2046 C C . ASP A 1 257 ? 7.398 6.550 32.290 1.00 46.84 257 ASP A C 1
ATOM 2048 O O . ASP A 1 257 ? 8.363 6.697 31.541 1.00 46.84 257 ASP A O 1
ATOM 2052 N N . GLU A 1 258 ? 7.071 5.354 32.808 1.00 48.88 258 GLU A N 1
ATOM 2053 C CA . GLU A 1 258 ? 7.745 4.064 32.560 1.00 48.88 258 GLU A CA 1
ATOM 2054 C C . GLU A 1 258 ? 8.186 3.910 31.090 1.00 48.88 258 GLU A C 1
ATOM 2056 O O . GLU A 1 258 ? 7.384 3.557 30.220 1.00 48.88 258 GLU A O 1
ATOM 2061 N N . LYS A 1 259 ? 9.484 4.124 30.831 1.00 47.59 259 LYS A N 1
ATOM 2062 C CA . LYS A 1 259 ? 10.158 3.821 29.561 1.00 47.59 259 LYS A CA 1
ATOM 2063 C C . LYS A 1 259 ? 10.234 2.306 29.365 1.00 47.59 259 LYS A C 1
ATOM 2065 O O . LYS A 1 259 ? 11.269 1.682 29.581 1.00 47.59 259 LYS A O 1
ATOM 2070 N N . ALA A 1 260 ? 9.102 1.688 29.055 1.00 52.06 260 ALA A N 1
ATOM 2071 C CA . ALA A 1 260 ? 9.063 0.327 28.551 1.00 52.06 260 ALA A CA 1
ATOM 2072 C C . ALA A 1 260 ? 9.155 0.387 27.027 1.00 52.06 260 ALA A C 1
ATOM 2074 O O . ALA A 1 260 ? 8.329 1.045 26.393 1.00 52.06 260 ALA A O 1
ATOM 2075 N N . ASP A 1 261 ? 10.136 -0.318 26.462 1.00 58.03 261 ASP A N 1
ATOM 2076 C CA . ASP A 1 261 ? 10.241 -0.527 25.019 1.00 58.03 261 ASP A CA 1
ATOM 2077 C C . ASP A 1 261 ? 8.883 -1.033 24.452 1.00 58.03 261 ASP A C 1
ATOM 2079 O O . ASP A 1 261 ? 8.192 -1.820 25.112 1.00 58.03 261 ASP A O 1
ATOM 2083 N N . PRO A 1 262 ? 8.443 -0.571 23.269 1.00 56.12 262 PRO A N 1
ATOM 2084 C CA . PRO A 1 262 ? 7.145 -0.891 22.679 1.00 56.12 262 PRO A CA 1
ATOM 2085 C C . PRO A 1 262 ? 6.895 -2.381 22.507 1.00 56.12 262 PRO A C 1
ATOM 2087 O O . PRO A 1 262 ? 5.756 -2.811 22.685 1.00 56.12 262 PRO A O 1
ATOM 2090 N N . ASP A 1 263 ? 7.926 -3.175 22.205 1.00 57.81 263 ASP A N 1
ATOM 2091 C CA . ASP A 1 263 ? 7.791 -4.628 22.083 1.00 57.81 263 ASP A CA 1
ATOM 2092 C C . ASP A 1 263 ? 7.523 -5.248 23.457 1.00 57.81 263 ASP A C 1
ATOM 2094 O O . ASP A 1 263 ? 6.643 -6.101 23.614 1.00 57.81 263 ASP A O 1
ATOM 2098 N N . THR A 1 264 ? 8.202 -4.742 24.484 1.00 59.25 264 THR A N 1
ATOM 2099 C CA . THR A 1 264 ? 7.952 -5.080 25.887 1.00 59.25 264 THR A CA 1
ATOM 2100 C C . THR A 1 264 ? 6.534 -4.673 26.312 1.00 59.25 264 THR A C 1
ATOM 2102 O O . THR A 1 264 ? 5.807 -5.478 26.901 1.00 59.25 264 THR A O 1
ATOM 2105 N N . ALA A 1 265 ? 6.083 -3.463 25.970 1.00 57.94 265 ALA A N 1
ATOM 2106 C CA . ALA A 1 265 ? 4.728 -2.990 26.253 1.00 57.94 265 ALA A CA 1
ATOM 2107 C C . ALA A 1 265 ? 3.662 -3.812 25.507 1.00 57.94 265 ALA A C 1
ATOM 2109 O O . ALA A 1 265 ? 2.650 -4.196 26.095 1.00 57.94 265 ALA A O 1
ATOM 2110 N N . ALA A 1 266 ? 3.892 -4.142 24.236 1.00 59.62 266 ALA A N 1
ATOM 2111 C CA . ALA A 1 266 ? 3.019 -4.985 23.426 1.00 59.62 266 ALA A CA 1
ATOM 2112 C C . ALA A 1 266 ? 2.923 -6.411 24.001 1.00 59.62 266 ALA A C 1
ATOM 2114 O O . ALA A 1 266 ? 1.818 -6.947 24.147 1.00 59.62 266 ALA A O 1
ATOM 2115 N N . ALA A 1 267 ? 4.049 -6.978 24.450 1.00 57.69 267 ALA A N 1
ATOM 2116 C CA . ALA A 1 267 ? 4.093 -8.261 25.146 1.00 57.69 267 ALA A CA 1
ATOM 2117 C C . ALA A 1 267 ? 3.297 -8.244 26.466 1.00 57.69 267 ALA A C 1
ATOM 2119 O O . ALA A 1 267 ? 2.529 -9.174 26.726 1.00 57.69 267 ALA A O 1
ATOM 2120 N N . TYR A 1 268 ? 3.396 -7.176 27.270 1.00 50.69 268 TYR A N 1
ATOM 2121 C CA . TYR A 1 268 ? 2.590 -7.010 28.491 1.00 50.69 268 TYR A CA 1
ATOM 2122 C C . TYR A 1 268 ? 1.096 -6.783 28.203 1.00 50.69 268 TYR A C 1
ATOM 2124 O O . TYR A 1 268 ? 0.242 -7.232 28.971 1.00 50.69 268 TYR A O 1
ATOM 2132 N N . LEU A 1 269 ? 0.761 -6.126 27.090 1.00 55.00 269 LEU A N 1
ATOM 2133 C CA . LEU A 1 269 ? -0.612 -5.825 26.668 1.00 55.00 269 LEU A CA 1
ATOM 2134 C C . LEU A 1 269 ? -1.278 -6.969 25.879 1.00 55.00 269 LEU A C 1
ATOM 2136 O O . LEU A 1 269 ? -2.383 -6.799 25.365 1.00 55.00 269 LEU A O 1
ATOM 2140 N N . SER A 1 270 ? -0.653 -8.155 25.839 1.00 54.22 270 SER A N 1
ATOM 2141 C CA . SER A 1 270 ? -1.153 -9.364 25.158 1.00 54.22 270 SER A CA 1
ATOM 2142 C C . SER A 1 270 ? -1.339 -9.225 23.642 1.00 54.22 270 SER A C 1
ATOM 2144 O O . SER A 1 270 ? -2.073 -10.009 23.041 1.00 54.22 270 SER A O 1
ATOM 2146 N N . VAL A 1 271 ? -0.665 -8.263 23.012 1.00 54.97 271 VAL A N 1
ATOM 2147 C CA . VAL A 1 271 ? -0.501 -8.226 21.558 1.00 54.97 271 VAL A CA 1
ATOM 2148 C C . VAL A 1 271 ? 0.950 -8.563 21.299 1.00 54.97 271 VAL A C 1
ATOM 2150 O O . VAL A 1 271 ? 1.776 -7.670 21.228 1.00 54.97 271 VAL A O 1
ATOM 2153 N N . THR A 1 272 ? 1.305 -9.843 21.239 1.00 51.91 272 THR A N 1
ATOM 2154 C CA . THR A 1 272 ? 2.692 -10.212 20.947 1.00 51.91 272 THR A CA 1
ATOM 2155 C C . THR A 1 272 ? 2.968 -9.923 19.469 1.00 51.91 272 THR A C 1
ATOM 2157 O O . THR A 1 272 ? 2.389 -10.598 18.614 1.00 51.91 272 THR A O 1
ATOM 2160 N N . PRO A 1 273 ? 3.841 -8.957 19.113 1.00 47.59 273 PRO A N 1
ATOM 2161 C CA . PRO A 1 273 ? 4.232 -8.748 17.715 1.00 47.59 273 PRO A CA 1
ATOM 2162 C C . PRO A 1 273 ? 4.864 -10.025 17.132 1.00 47.59 273 PRO A C 1
ATOM 2164 O O . PRO A 1 273 ? 4.679 -10.357 15.961 1.00 47.59 273 PRO A O 1
ATOM 2167 N N . ASP A 1 274 ? 5.474 -10.843 17.995 1.00 48.50 274 ASP A N 1
ATOM 2168 C CA . ASP A 1 274 ? 5.931 -12.201 17.699 1.00 48.50 274 ASP A CA 1
ATOM 2169 C C . ASP A 1 274 ? 4.826 -13.144 17.176 1.00 48.50 274 ASP A C 1
ATOM 2171 O O . ASP A 1 274 ? 5.112 -14.061 16.406 1.00 48.50 274 ASP A O 1
ATOM 2175 N N . ALA A 1 275 ? 3.550 -12.935 17.517 1.00 47.62 275 ALA A N 1
ATOM 2176 C CA . ALA A 1 275 ? 2.451 -13.729 16.962 1.00 47.62 275 ALA A CA 1
ATOM 2177 C C . ALA A 1 275 ? 2.210 -13.447 15.469 1.00 47.62 275 ALA A C 1
ATOM 2179 O O . ALA A 1 275 ? 1.766 -14.341 14.750 1.00 47.62 275 ALA A O 1
ATOM 2180 N N . LEU A 1 276 ? 2.552 -12.251 14.972 1.00 49.78 276 LEU A N 1
ATOM 2181 C CA . LEU A 1 276 ? 2.634 -11.989 13.528 1.00 49.78 276 LEU A CA 1
ATOM 2182 C C . LEU A 1 276 ? 3.936 -12.513 12.915 1.00 49.78 276 LEU A C 1
ATOM 2184 O O . LEU A 1 276 ? 3.980 -12.816 11.731 1.00 49.78 276 LEU A O 1
ATOM 2188 N N . MET A 1 277 ? 5.004 -12.653 13.696 1.00 48.88 277 MET A N 1
ATOM 2189 C CA . MET A 1 277 ? 6.239 -13.307 13.240 1.00 48.88 277 MET A CA 1
ATOM 2190 C C . MET A 1 277 ? 6.073 -14.819 13.047 1.00 48.88 277 MET A C 1
ATOM 2192 O O . MET A 1 277 ? 6.860 -15.451 12.341 1.00 48.88 277 MET A O 1
ATOM 2196 N N . LEU A 1 278 ? 5.038 -15.390 13.666 1.00 46.81 278 LEU A N 1
ATOM 2197 C CA . LEU A 1 278 ? 4.539 -16.746 13.442 1.00 46.81 278 LEU A CA 1
ATOM 2198 C C . LEU A 1 278 ? 3.469 -16.803 12.336 1.00 46.81 278 LEU A C 1
ATOM 2200 O O . LEU A 1 278 ? 2.996 -17.883 11.998 1.00 46.81 278 LEU A O 1
ATOM 2204 N N . ALA A 1 279 ? 3.091 -15.658 11.760 1.00 49.41 279 ALA A N 1
ATOM 2205 C CA . ALA A 1 279 ? 1.995 -15.530 10.807 1.00 49.41 279 ALA A CA 1
ATOM 2206 C C . ALA A 1 279 ? 2.361 -15.802 9.345 1.00 49.41 279 ALA A C 1
ATOM 2208 O O . ALA A 1 279 ? 1.648 -15.346 8.448 1.00 49.41 279 ALA A O 1
ATOM 2209 N N . ASP A 1 280 ? 3.417 -16.575 9.090 1.00 45.62 280 ASP A N 1
ATOM 2210 C CA . ASP A 1 280 ? 3.591 -17.188 7.769 1.00 45.62 280 ASP A CA 1
ATOM 2211 C C . ASP A 1 280 ? 2.356 -18.055 7.419 1.00 45.62 280 ASP A C 1
ATOM 2213 O O . ASP A 1 280 ? 1.948 -18.106 6.263 1.00 45.62 280 ASP A O 1
ATOM 2217 N N . ASP A 1 281 ? 1.664 -18.588 8.437 1.00 48.53 281 ASP A N 1
ATOM 2218 C CA . ASP A 1 281 ? 0.432 -19.379 8.309 1.00 48.53 281 ASP A CA 1
ATOM 2219 C C . ASP A 1 281 ? -0.873 -18.551 8.310 1.00 48.53 281 ASP A C 1
ATOM 2221 O O . ASP A 1 281 ? -1.971 -19.118 8.244 1.00 48.53 281 ASP A O 1
ATOM 2225 N N . LEU A 1 282 ? -0.816 -17.214 8.424 1.00 53.09 282 LEU A N 1
ATOM 2226 C CA . LEU A 1 282 ? -2.038 -16.406 8.452 1.00 53.09 282 LEU A CA 1
ATOM 2227 C C . LEU A 1 282 ? -2.549 -16.061 7.051 1.00 53.09 282 LEU A C 1
ATOM 2229 O O . LEU A 1 282 ? -1.810 -15.768 6.116 1.00 53.09 282 LEU A O 1
ATOM 2233 N N . SER A 1 283 ? -3.879 -16.039 6.959 1.00 61.09 283 SER A N 1
ATOM 2234 C CA . SER A 1 283 ? -4.666 -15.601 5.804 1.00 61.09 283 SER A CA 1
ATOM 2235 C C . SER A 1 283 ? -4.265 -14.225 5.239 1.00 61.09 283 SER A C 1
ATOM 2237 O O . SER A 1 283 ? -3.505 -13.461 5.824 1.00 61.09 283 SER A O 1
ATOM 2239 N N . ASP A 1 284 ? -4.838 -13.861 4.096 1.00 77.56 284 ASP A N 1
ATOM 2240 C CA . ASP A 1 284 ? -4.536 -12.621 3.386 1.00 77.56 284 ASP A CA 1
ATOM 2241 C C . ASP A 1 284 ? -4.938 -11.338 4.145 1.00 77.56 284 ASP A C 1
ATOM 2243 O O . ASP A 1 284 ? -6.060 -11.207 4.637 1.00 77.56 284 ASP A O 1
ATOM 2247 N N . GLY A 1 285 ? -4.050 -10.338 4.169 1.00 87.75 285 GLY A N 1
ATOM 2248 C CA . GLY A 1 285 ? -4.337 -8.994 4.682 1.00 87.75 285 GLY A CA 1
ATOM 2249 C C . GLY A 1 285 ? -4.902 -8.052 3.611 1.00 87.75 285 GLY A C 1
ATOM 2250 O O . GLY A 1 285 ? -5.259 -8.474 2.501 1.00 87.75 285 GLY A O 1
ATOM 2251 N N . ARG A 1 286 ? -5.022 -6.759 3.928 1.00 92.56 286 ARG A N 1
ATOM 2252 C CA . ARG A 1 286 ? -5.545 -5.727 3.015 1.00 92.56 286 ARG A CA 1
ATOM 2253 C C . ARG A 1 286 ? -4.626 -4.517 2.950 1.00 92.56 286 ARG A C 1
ATOM 2255 O O . ARG A 1 286 ? -4.378 -3.890 3.968 1.00 92.56 286 ARG A O 1
ATOM 2262 N N . LEU A 1 287 ? -4.191 -4.151 1.751 1.00 92.38 287 LEU A N 1
ATOM 2263 C CA . LEU A 1 287 ? -3.687 -2.812 1.468 1.00 92.38 287 LEU A CA 1
ATOM 2264 C C . LEU A 1 287 ? -4.864 -1.868 1.234 1.00 92.38 287 LEU A C 1
ATOM 2266 O O . LEU A 1 287 ? -5.810 -2.225 0.531 1.00 92.38 287 LEU A O 1
ATOM 2270 N N . ALA A 1 288 ? -4.789 -0.675 1.801 1.00 94.06 288 ALA A N 1
ATOM 2271 C CA . ALA A 1 288 ? -5.778 0.382 1.660 1.00 94.06 288 ALA A CA 1
ATOM 2272 C C . ALA A 1 288 ? -5.085 1.740 1.529 1.00 94.06 288 ALA A C 1
ATOM 2274 O O . ALA A 1 288 ? -3.876 1.850 1.745 1.00 94.06 288 ALA A O 1
ATOM 2275 N N . THR A 1 289 ? -5.852 2.768 1.176 1.00 94.12 289 THR A N 1
ATOM 2276 C CA . THR A 1 289 ? -5.349 4.140 1.072 1.00 94.12 289 THR A CA 1
ATOM 2277 C C . THR A 1 289 ? -6.261 5.136 1.772 1.00 94.12 289 THR A C 1
ATOM 2279 O O . THR A 1 289 ? -7.466 4.914 1.851 1.00 94.12 289 THR A O 1
ATOM 2282 N N . THR A 1 290 ? -5.713 6.249 2.254 1.00 92.88 290 THR A N 1
ATOM 2283 C CA . THR A 1 290 ? -6.495 7.312 2.921 1.00 92.88 290 THR A CA 1
ATOM 2284 C C . THR A 1 290 ? -7.179 8.280 1.950 1.00 92.88 290 THR A C 1
ATOM 2286 O O . THR A 1 290 ? -7.899 9.175 2.382 1.00 92.88 290 THR A O 1
ATOM 2289 N N . HIS A 1 291 ? -6.982 8.120 0.633 1.00 93.50 291 HIS A N 1
ATOM 2290 C CA . HIS A 1 291 ? -7.536 9.021 -0.381 1.00 93.50 291 HIS A CA 1
ATOM 2291 C C . HIS A 1 291 ? -8.321 8.268 -1.472 1.00 93.50 291 HIS A C 1
ATOM 2293 O O . HIS A 1 291 ? -7.800 7.310 -2.054 1.00 93.50 291 HIS A O 1
ATOM 2299 N N . PRO A 1 292 ? -9.545 8.708 -1.831 1.00 93.50 292 PRO A N 1
ATOM 2300 C CA . PRO A 1 292 ? -10.428 7.982 -2.749 1.00 93.50 292 PRO A CA 1
ATOM 2301 C C . PRO A 1 292 ? -9.957 7.977 -4.206 1.00 93.50 292 PRO A C 1
ATOM 2303 O O . PRO A 1 292 ? -10.397 7.134 -4.983 1.00 93.50 292 PRO A O 1
ATOM 2306 N N . GLU A 1 293 ? -9.061 8.876 -4.602 1.00 92.25 293 GLU A N 1
ATOM 2307 C CA . GLU A 1 293 ? -8.525 8.918 -5.973 1.00 92.25 293 GLU A CA 1
ATOM 2308 C C . GLU A 1 293 ? -7.206 8.150 -6.120 1.00 92.25 293 GLU A C 1
ATOM 2310 O O . GLU A 1 293 ? -6.781 7.835 -7.230 1.00 92.25 293 GLU A O 1
ATOM 2315 N N . VAL A 1 294 ? -6.568 7.791 -5.003 1.00 91.75 294 VAL A N 1
ATOM 2316 C CA . VAL A 1 294 ? -5.269 7.120 -4.999 1.00 91.75 294 VAL A CA 1
ATOM 2317 C C . VAL A 1 294 ? -5.467 5.671 -4.601 1.00 91.75 294 VAL A C 1
ATOM 2319 O O . VAL A 1 294 ? -5.753 5.357 -3.457 1.00 91.75 294 VAL A O 1
ATOM 2322 N N . THR A 1 295 ? -5.303 4.759 -5.550 1.00 91.31 295 THR A N 1
ATOM 2323 C CA . THR A 1 295 ? -5.245 3.313 -5.279 1.00 91.31 295 THR A CA 1
ATOM 2324 C C . THR A 1 295 ? -3.846 2.876 -4.815 1.00 91.31 295 THR A C 1
ATOM 2326 O O . THR A 1 295 ? -2.876 3.565 -5.148 1.00 91.31 295 THR A O 1
ATOM 2329 N N . PRO A 1 296 ? -3.692 1.699 -4.168 1.00 88.56 296 PRO A N 1
ATOM 2330 C CA . PRO A 1 296 ? -2.381 1.155 -3.797 1.00 88.56 296 PRO A CA 1
ATOM 2331 C C . PRO A 1 296 ? -1.373 1.070 -4.954 1.00 88.56 296 PRO A C 1
ATOM 2333 O O . PRO A 1 296 ? -0.174 1.111 -4.719 1.00 88.56 296 PRO A O 1
ATOM 2336 N N . TRP A 1 297 ? -1.843 1.008 -6.203 1.00 87.44 297 TRP A N 1
ATOM 2337 C CA . TRP A 1 297 ? -1.031 0.875 -7.417 1.00 87.44 297 TRP A CA 1
ATOM 2338 C C . TRP A 1 297 ? -0.321 2.166 -7.859 1.00 87.44 297 TRP A C 1
ATOM 2340 O O . TRP A 1 297 ? 0.477 2.124 -8.797 1.00 87.44 297 TRP A O 1
ATOM 2350 N N . HIS A 1 298 ? -0.629 3.310 -7.240 1.00 89.75 298 HIS A N 1
ATOM 2351 C CA . HIS A 1 298 ? 0.055 4.581 -7.519 1.00 89.75 298 HIS A CA 1
ATOM 2352 C C . HIS A 1 298 ? 1.376 4.722 -6.767 1.00 89.75 298 HIS A C 1
ATOM 2354 O O . HIS A 1 298 ? 2.237 5.497 -7.166 1.00 89.75 298 HIS A O 1
ATOM 2360 N N . PHE A 1 299 ? 1.526 3.994 -5.666 1.00 88.56 299 PHE A N 1
ATOM 2361 C CA . PHE A 1 299 ? 2.692 4.097 -4.805 1.00 88.56 299 PHE A CA 1
ATOM 2362 C C . PHE A 1 299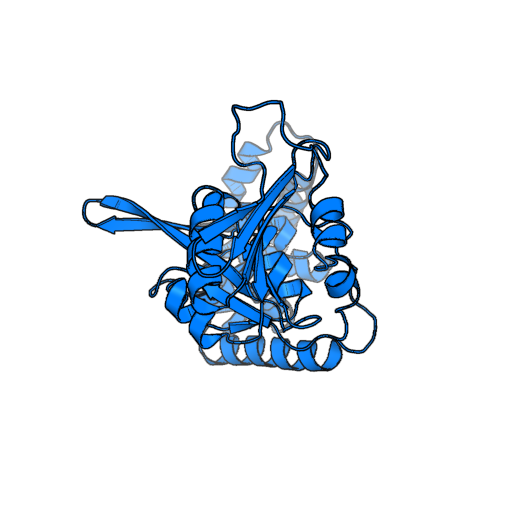 ? 3.861 3.321 -5.400 1.00 88.56 299 PHE A C 1
ATOM 2364 O O . PHE A 1 299 ? 3.688 2.222 -5.943 1.00 88.56 299 PHE A O 1
ATOM 2371 N N . ARG A 1 300 ? 5.073 3.850 -5.239 1.00 84.75 300 ARG A N 1
ATOM 2372 C CA . ARG A 1 300 ? 6.286 3.098 -5.564 1.00 84.75 300 ARG A CA 1
ATOM 2373 C C . ARG A 1 300 ? 6.418 1.872 -4.660 1.00 84.75 300 ARG A C 1
ATOM 2375 O O . ARG A 1 300 ? 5.942 1.851 -3.521 1.00 84.75 300 ARG A O 1
ATOM 2382 N N . GLY A 1 301 ? 6.982 0.805 -5.221 1.00 77.00 301 GLY A N 1
ATOM 2383 C CA . GLY A 1 301 ? 7.201 -0.455 -4.506 1.00 77.00 301 GLY A CA 1
ATOM 2384 C C . GLY A 1 301 ? 5.914 -1.160 -4.058 1.00 77.00 301 GLY A C 1
ATOM 2385 O O . GLY A 1 301 ? 5.969 -2.090 -3.264 1.00 77.00 301 GLY A O 1
ATOM 2386 N N . ALA A 1 302 ? 4.741 -0.752 -4.566 1.00 68.06 302 ALA A N 1
ATOM 2387 C CA . ALA A 1 302 ? 3.443 -1.300 -4.155 1.00 68.06 302 ALA A CA 1
ATOM 2388 C C . ALA A 1 302 ? 3.247 -2.789 -4.413 1.00 68.06 302 ALA A C 1
ATOM 2390 O O . ALA A 1 302 ? 2.334 -3.399 -3.859 1.00 68.06 302 ALA A O 1
ATOM 2391 N N . LEU A 1 303 ? 4.074 -3.352 -5.284 1.00 66.38 303 LEU A N 1
ATOM 2392 C CA . LEU A 1 303 ? 4.007 -4.735 -5.692 1.00 66.38 303 LEU A CA 1
ATOM 2393 C C . LEU A 1 303 ? 5.423 -5.306 -5.590 1.00 66.38 303 LEU A C 1
ATOM 2395 O O . LEU A 1 303 ? 6.240 -5.066 -6.480 1.00 66.38 303 LEU A O 1
ATOM 2399 N N . PRO A 1 304 ? 5.744 -6.048 -4.529 1.00 57.19 304 PRO A N 1
ATOM 2400 C CA . PRO A 1 304 ? 6.818 -7.022 -4.577 1.00 57.19 304 PRO A CA 1
ATOM 2401 C C . PRO A 1 304 ? 6.343 -8.178 -5.472 1.00 57.19 304 PRO A C 1
ATOM 2403 O O . PRO A 1 304 ? 5.601 -9.059 -5.032 1.00 57.19 304 PRO A O 1
ATOM 2406 N N . ILE A 1 305 ? 6.686 -8.102 -6.761 1.00 57.41 305 ILE A N 1
ATOM 2407 C CA . ILE A 1 305 ? 6.345 -9.082 -7.812 1.00 57.41 305 ILE A CA 1
ATOM 2408 C C . ILE A 1 305 ? 7.501 -10.062 -7.985 1.00 57.41 305 ILE A C 1
ATOM 2410 O O . ILE A 1 305 ? 8.658 -9.591 -8.003 1.00 57.41 305 ILE A O 1
#

Foldseek 3Di:
DDPVVLVVLVVLVVVCPDPDDDCVVVSLVVLQVVAQVCLVSVLVVCLVVVNACLVVLVSCLSRPCNLVSLLVCCVPNDPSSNVRSCLSCLQNLNQVVHDPVVVVVLLVVQVVVLVVLQPPDDDQPPDQAWKKKKFFAQPPVLLCVLLVWDAWGWHDPVLQSCLAEVFFFWDWDQDPPRDTDIKGKWWWFGDFPRMIMIRHYRVCPVCQVVSQLSRLLRRQKMKMKHAHPVDQQDIWMFIHGNSDGDDIDPDPPDPPDDSDRRCRVCVVVVNRVVSVSVCSVPGIIIMIMSDHVDHCSSTRSSDPD

pLDDT: mean 76.29, std 14.73, range [39.56, 95.38]

Radius of gyration: 21.99 Å; chains: 1; bounding box: 51×50×68 Å

Sequence (305 aa):
MNEGTRDEIRSIVEALRGERFDGKREVEREFLDRGAPIVAELLDIAADEGALPHIFKDWFKEVGGAADEFLRIRRDGPGRLRRYALEALASLGAAHRLDPRDRAAVERLVRLRLSDAGDGGSRRPRYWPGFWVTVRGDDLKAITAELGLHHLTRATVPMGVHAAVMEEHFITMTGPAGKPQYAERIFISPPVQGWRILFLGHESLGHLVDWADRLSGVCGEAHAYYNDAYDSDDGFWYVGRDGRRHRGPFSFEDEEDEKADPDTAAAYLSVTPDALMLADDLSDGRLATTHPEVTPWHFRGALPI